Protein AF-A0A067EN95-F1 (afdb_monomer)

Solvent-accessible surface area (backbone atoms only — not comparable to full-atom values): 14129 Å² total; per-residue (Å²): 130,84,78,79,78,88,80,70,82,88,64,77,76,71,84,76,60,61,67,60,52,49,53,56,50,53,52,52,39,65,71,42,54,73,56,44,34,52,48,51,44,45,51,55,52,36,53,55,60,54,50,74,75,51,90,66,88,74,76,81,79,78,87,72,86,86,85,82,90,87,73,93,77,70,87,73,70,89,76,71,53,65,83,54,54,64,71,46,57,73,72,55,40,54,54,55,58,57,71,71,52,88,74,84,73,84,84,80,74,82,60,94,56,37,53,78,62,25,34,30,23,48,32,67,60,75,84,89,75,89,85,81,90,68,93,72,79,74,78,82,51,75,47,74,46,87,77,48,57,61,56,100,72,44,54,37,64,72,51,55,54,67,55,31,54,54,48,41,56,54,53,41,65,76,64,55,42,60,40,80,60,45,100,76,40,51,41,28,42,40,76,62,73,77,28,48,40,38,78,64,28,49,48,46,37,71,67,55,90,64,103,58,59,73,68,46,78,46,77,47,99

Nearest PDB structures (foldseek):
  3nbz-assembly2_E  TM=9.113E-01  e=3.835E-08  Homo sapiens
  5dis-assembly1_C  TM=8.717E-01  e=3.587E-08  Homo sapiens
  3gjx-assembly1_B  TM=8.557E-01  e=2.247E-08  Homo sapiens
  3nc0-assembly2_E  TM=8.512E-01  e=3.355E-08  Homo sapiens
  3gjx-assembly2_E  TM=8.650E-01  e=6.547E-08  Homo sapiens

InterPro domains:
  IPR017336 Snurportin-1 [PTHR13403] (1-139)
  IPR047857 Snurportin-1, m3G cap-binding domain [PF21974] (100-138)
  IPR047857 Snurportin-1, m3G cap-binding domain [PF21974] (139-221)
  IPR047857 Snurportin-1, m3G cap-binding domain [cd09232] (96-221)

Organism: Citrus sinensis (NCBI:txid2711)

Structure (mmCIF, N/CA/C/O backbone):
data_AF-A0A067EN95-F1
#
_entry.id   AF-A0A067EN95-F1
#
loop_
_atom_site.group_PDB
_atom_site.id
_atom_site.type_symbol
_atom_site.label_atom_id
_atom_site.label_alt_id
_atom_site.label_comp_id
_atom_site.label_asym_id
_atom_site.label_entity_id
_atom_site.label_seq_id
_atom_site.pdbx_PDB_ins_code
_atom_site.Cartn_x
_atom_site.Cartn_y
_atom_site.Cartn_z
_atom_site.occupancy
_atom_site.B_iso_or_equiv
_atom_site.auth_seq_id
_atom_site.auth_comp_id
_atom_site.auth_asym_id
_atom_site.auth_atom_id
_atom_site.pdbx_PDB_model_num
ATOM 1 N N . MET A 1 1 ? -5.786 -15.566 -3.184 1.00 56.62 1 MET A N 1
ATOM 2 C CA . MET A 1 1 ? -5.728 -15.600 -4.663 1.00 56.62 1 MET A CA 1
ATOM 3 C C . MET A 1 1 ? -5.154 -16.956 -5.032 1.00 56.62 1 MET A C 1
ATOM 5 O O . MET A 1 1 ? -4.137 -17.305 -4.447 1.00 56.62 1 MET A O 1
ATOM 9 N N . ALA A 1 2 ? -5.807 -17.747 -5.886 1.00 58.75 2 ALA A N 1
ATOM 10 C CA . ALA A 1 2 ? -5.240 -19.037 -6.292 1.00 58.75 2 ALA A CA 1
ATOM 11 C C . ALA A 1 2 ? -3.912 -18.802 -7.042 1.00 58.75 2 ALA A C 1
ATOM 13 O O . ALA A 1 2 ? -3.834 -17.819 -7.789 1.00 58.75 2 ALA A O 1
ATOM 14 N N . PRO A 1 3 ? -2.866 -19.616 -6.815 1.00 65.19 3 PRO A N 1
ATOM 15 C CA . PRO A 1 3 ? -1.602 -19.480 -7.530 1.00 65.19 3 PRO A CA 1
ATOM 16 C C . PRO A 1 3 ? -1.798 -19.704 -9.039 1.00 65.19 3 PRO A C 1
ATOM 18 O O . PRO A 1 3 ? -2.674 -20.483 -9.426 1.00 65.19 3 PRO A O 1
ATOM 21 N N . PRO A 1 4 ? -1.010 -19.037 -9.903 1.00 63.22 4 PRO A N 1
ATOM 22 C CA . PRO A 1 4 ? -1.027 -19.307 -11.332 1.00 63.22 4 PRO A CA 1
ATOM 23 C C . PRO A 1 4 ? -0.642 -20.765 -11.593 1.00 63.22 4 PRO A C 1
ATOM 25 O O . PRO A 1 4 ? 0.258 -21.308 -10.952 1.00 63.22 4 PRO A O 1
ATOM 28 N N . ASP A 1 5 ? -1.317 -21.398 -12.548 1.00 65.06 5 ASP A N 1
ATOM 29 C CA . ASP A 1 5 ? -1.060 -22.790 -12.900 1.00 65.06 5 ASP A CA 1
ATOM 30 C C . ASP A 1 5 ? 0.257 -22.905 -13.688 1.00 65.06 5 ASP A C 1
ATOM 32 O O . ASP A 1 5 ? 0.320 -22.597 -14.881 1.00 65.06 5 ASP A O 1
ATOM 36 N N . LEU A 1 6 ? 1.328 -23.318 -13.003 1.00 58.97 6 LEU A N 1
ATOM 37 C CA . LEU A 1 6 ? 2.681 -23.440 -13.564 1.00 58.97 6 LEU A CA 1
ATOM 38 C C . LEU A 1 6 ? 2.814 -24.587 -14.588 1.00 58.97 6 LEU A C 1
ATOM 40 O O . LEU A 1 6 ? 3.857 -24.716 -15.225 1.00 58.97 6 LEU A O 1
ATOM 44 N N . ARG A 1 7 ? 1.787 -25.436 -14.757 1.00 52.06 7 ARG A N 1
ATOM 45 C CA . ARG A 1 7 ? 1.827 -26.656 -15.587 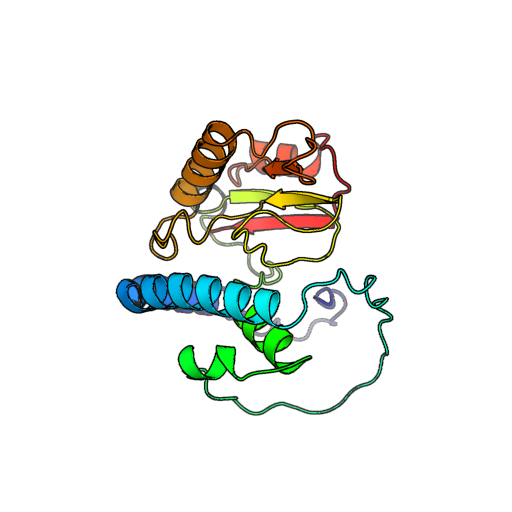1.00 52.06 7 ARG A CA 1
ATOM 46 C C . ARG A 1 7 ? 0.956 -26.576 -16.841 1.00 52.06 7 ARG A C 1
ATOM 48 O O . ARG A 1 7 ? 0.297 -27.550 -17.200 1.00 52.06 7 ARG A O 1
ATOM 55 N N . ARG A 1 8 ? 0.949 -25.451 -17.559 1.00 52.97 8 ARG A N 1
ATOM 56 C CA . ARG A 1 8 ? 0.338 -25.428 -18.900 1.00 52.97 8 ARG A CA 1
ATOM 57 C C . ARG A 1 8 ? 1.330 -25.965 -19.942 1.00 52.97 8 ARG A C 1
ATOM 59 O O . ARG A 1 8 ? 2.354 -25.326 -20.169 1.00 52.97 8 ARG A O 1
ATOM 66 N N . PRO A 1 9 ? 1.060 -27.109 -20.601 1.00 48.06 9 PRO A N 1
ATOM 67 C CA . PRO A 1 9 ? 1.917 -27.608 -21.671 1.00 48.06 9 PRO A CA 1
ATOM 68 C C . PRO A 1 9 ? 1.877 -26.639 -22.860 1.00 48.06 9 PRO A C 1
ATOM 70 O O . PRO A 1 9 ? 0.831 -26.501 -23.487 1.00 48.06 9 PRO A O 1
ATOM 73 N N . PHE A 1 10 ? 2.998 -25.949 -23.116 1.00 51.81 10 PHE A N 1
ATOM 74 C CA . PHE A 1 10 ? 3.451 -25.296 -24.364 1.00 51.81 10 PHE A CA 1
ATOM 75 C C . PHE A 1 10 ? 2.401 -24.761 -25.368 1.00 51.81 10 PHE A C 1
ATOM 77 O O . PHE A 1 10 ? 2.644 -24.717 -26.573 1.00 51.81 10 PHE A O 1
ATOM 84 N N . LYS A 1 11 ? 1.242 -24.279 -24.923 1.00 46.75 11 LYS A N 1
ATOM 85 C CA . LYS A 1 11 ? 0.398 -23.395 -25.730 1.00 46.75 11 LYS A CA 1
ATOM 86 C C . LYS A 1 11 ? 0.845 -21.979 -25.412 1.00 46.75 11 LYS A C 1
ATOM 88 O O . LYS A 1 11 ? 0.860 -21.615 -24.240 1.00 46.75 11 LYS A O 1
ATOM 93 N N . ARG A 1 12 ? 1.267 -21.251 -26.457 1.00 47.25 12 ARG A N 1
ATOM 94 C CA . ARG A 1 12 ? 1.758 -19.859 -26.431 1.00 47.25 12 ARG A CA 1
ATOM 95 C C . ARG A 1 12 ? 1.172 -19.100 -25.244 1.00 47.25 12 ARG A C 1
ATOM 97 O O . ARG A 1 12 ? -0.053 -19.029 -25.134 1.00 47.25 12 ARG A O 1
ATOM 104 N N . THR A 1 13 ? 2.037 -18.563 -24.383 1.00 53.00 13 THR A N 1
ATOM 105 C CA . THR A 1 13 ? 1.646 -17.656 -23.303 1.00 53.00 13 THR A CA 1
ATOM 106 C C . THR A 1 13 ? 0.678 -16.648 -23.906 1.00 53.00 13 THR A C 1
ATOM 108 O O . THR A 1 13 ? 1.025 -15.990 -24.890 1.00 53.00 13 THR A O 1
ATOM 111 N N . ALA A 1 14 ? -0.561 -16.590 -23.409 1.00 58.78 14 ALA A N 1
ATOM 112 C CA . ALA A 1 14 ? -1.442 -15.490 -23.773 1.00 58.78 14 ALA A CA 1
ATOM 113 C C . ALA A 1 14 ? -0.635 -14.212 -23.526 1.00 58.78 14 ALA A C 1
ATOM 115 O O . ALA A 1 14 ? -0.026 -14.106 -22.461 1.00 58.78 14 ALA A O 1
ATOM 116 N N . ILE A 1 15 ? -0.544 -13.327 -24.525 1.00 64.12 15 ILE A N 1
ATOM 117 C CA . ILE A 1 15 ? 0.170 -12.053 -24.387 1.00 64.12 15 ILE A CA 1
ATOM 118 C C . ILE A 1 15 ? -0.348 -11.422 -23.099 1.00 64.12 15 ILE A C 1
ATOM 120 O O . ILE A 1 15 ? -1.540 -11.129 -22.989 1.00 64.12 15 ILE A O 1
ATOM 124 N N . SER A 1 16 ? 0.519 -11.338 -22.096 1.00 77.62 16 SER A N 1
ATOM 125 C CA . SER A 1 16 ? 0.099 -10.870 -20.792 1.00 77.62 16 SER A CA 1
ATOM 126 C C . SER A 1 16 ? -0.119 -9.368 -20.890 1.00 77.62 16 SER A C 1
ATOM 128 O O . SER A 1 16 ? 0.774 -8.607 -21.251 1.00 77.62 16 SER A O 1
ATOM 130 N N . ASP A 1 17 ? -1.344 -8.938 -20.599 1.00 87.25 17 ASP A N 1
ATOM 131 C CA . ASP A 1 17 ? -1.724 -7.524 -20.599 1.00 87.25 17 ASP A CA 1
ATOM 132 C C . ASP A 1 17 ? -1.501 -6.900 -19.208 1.00 87.25 17 ASP A C 1
ATOM 134 O O . ASP A 1 17 ? -2.206 -5.976 -18.797 1.00 87.25 17 ASP A O 1
ATOM 138 N N . GLN A 1 18 ? -0.590 -7.468 -18.402 1.00 88.69 18 GLN A N 1
ATOM 139 C CA . GLN A 1 18 ? -0.381 -7.034 -17.020 1.00 88.69 18 GLN A CA 1
ATOM 140 C C . GLN A 1 18 ? 0.154 -5.603 -16.961 1.00 88.69 18 GLN A C 1
ATOM 142 O O . GLN A 1 18 ? -0.343 -4.805 -16.169 1.00 88.69 18 GLN A O 1
ATOM 147 N N . GLN A 1 19 ? 1.097 -5.251 -17.837 1.00 87.81 19 GLN A N 1
ATOM 148 C CA . GLN A 1 19 ? 1.662 -3.903 -17.889 1.00 87.81 19 GLN A CA 1
ATOM 149 C C . GLN A 1 19 ? 0.599 -2.840 -18.207 1.00 87.81 19 GLN A C 1
ATOM 151 O O . GLN A 1 19 ? 0.442 -1.882 -17.451 1.00 87.81 19 GLN A O 1
ATOM 156 N N . ARG A 1 20 ? -0.223 -3.057 -19.241 1.00 89.12 20 ARG A N 1
ATOM 157 C CA . ARG A 1 20 ? -1.325 -2.145 -19.587 1.00 89.12 20 ARG A CA 1
ATOM 158 C C . ARG A 1 20 ? -2.318 -1.981 -18.436 1.00 89.12 20 ARG A C 1
ATOM 160 O O . ARG A 1 20 ? -2.798 -0.881 -18.173 1.00 89.12 20 ARG A O 1
ATOM 167 N N . ARG A 1 21 ? -2.643 -3.066 -17.723 1.00 89.62 21 ARG A N 1
ATOM 168 C CA . ARG A 1 21 ? -3.560 -3.010 -16.572 1.00 89.62 21 ARG A CA 1
ATOM 169 C C . ARG A 1 21 ? -2.989 -2.196 -15.412 1.00 89.62 21 ARG A C 1
ATOM 171 O O . ARG A 1 21 ? -3.755 -1.471 -14.777 1.00 89.62 21 ARG A O 1
ATOM 178 N N . ARG A 1 22 ? -1.674 -2.260 -15.167 1.00 88.19 22 ARG A N 1
ATOM 179 C CA . ARG A 1 22 ? -0.996 -1.385 -14.192 1.00 88.19 22 ARG A CA 1
ATOM 180 C C . ARG A 1 22 ? -1.119 0.079 -14.600 1.00 88.19 22 ARG A C 1
ATOM 182 O O . ARG A 1 22 ? -1.578 0.886 -13.799 1.00 88.19 22 ARG A O 1
ATOM 189 N N . GLU A 1 23 ? -0.802 0.401 -15.851 1.00 88.25 23 GLU A N 1
ATOM 190 C CA . GLU A 1 23 ? -0.864 1.771 -16.378 1.00 88.25 23 GLU A CA 1
ATOM 191 C C . GLU A 1 23 ? -2.272 2.367 -16.265 1.00 88.25 23 GLU A C 1
ATOM 193 O O . GLU A 1 23 ? -2.444 3.470 -15.748 1.00 88.25 23 GLU A O 1
ATOM 198 N N . LEU A 1 24 ? -3.300 1.607 -16.651 1.00 88.69 24 LEU A N 1
ATOM 199 C CA . LEU A 1 24 ? -4.696 2.025 -16.499 1.00 88.69 24 LEU A CA 1
ATOM 200 C C . LEU A 1 24 ? -5.093 2.219 -15.026 1.00 88.69 24 LEU A C 1
ATOM 202 O O . LEU A 1 24 ? -5.898 3.100 -14.718 1.00 88.69 24 LEU A O 1
ATOM 206 N N . SER A 1 25 ? -4.555 1.409 -14.108 1.00 84.31 25 SER A N 1
ATOM 207 C CA . SER A 1 25 ? -4.800 1.567 -12.669 1.00 84.31 25 SER A CA 1
ATOM 208 C C . SER A 1 25 ? -4.169 2.851 -12.125 1.00 84.31 25 SER A C 1
ATOM 210 O O . SER A 1 25 ? -4.838 3.595 -11.409 1.00 84.31 25 SER A O 1
ATOM 212 N N . LEU A 1 26 ? -2.919 3.144 -12.495 1.00 82.62 26 LEU A N 1
ATOM 213 C CA . LEU A 1 26 ? -2.213 4.365 -12.091 1.00 82.62 26 LEU A CA 1
ATOM 214 C C . LEU A 1 26 ? -2.892 5.623 -12.646 1.00 82.62 26 LEU A C 1
ATOM 216 O O . LEU A 1 26 ? -3.105 6.591 -11.916 1.00 82.62 26 LEU A O 1
ATOM 220 N N . GLN A 1 27 ? -3.314 5.595 -13.914 1.00 83.81 27 GLN A N 1
ATOM 221 C CA . GLN A 1 27 ? -4.057 6.704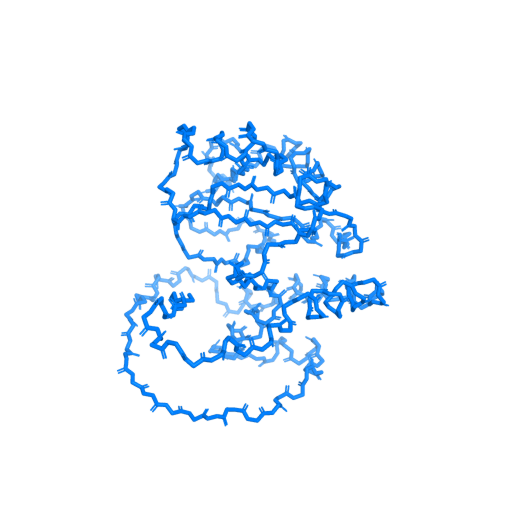 -14.517 1.00 83.81 27 GLN A CA 1
ATOM 222 C C . GLN A 1 27 ? -5.349 6.993 -13.747 1.00 83.81 27 GLN A C 1
ATOM 224 O O . GLN A 1 27 ? -5.604 8.144 -13.397 1.00 83.81 27 GLN A O 1
ATOM 229 N N . ARG A 1 28 ? -6.124 5.959 -13.394 1.00 80.06 28 ARG A N 1
ATOM 230 C CA . ARG A 1 28 ? -7.345 6.124 -12.585 1.00 80.06 28 ARG A CA 1
ATOM 231 C C . ARG A 1 28 ? -7.063 6.737 -11.215 1.00 80.06 28 ARG A C 1
ATOM 233 O O . ARG A 1 28 ? -7.818 7.600 -10.779 1.00 80.06 28 ARG A O 1
ATOM 240 N N . GLN A 1 29 ? -5.984 6.320 -10.552 1.00 76.62 29 GLN A N 1
ATOM 241 C CA . GLN A 1 29 ? -5.585 6.889 -9.259 1.00 76.62 29 GLN A CA 1
ATOM 242 C C . GLN A 1 29 ? -5.243 8.379 -9.379 1.00 76.62 29 GLN A C 1
ATOM 244 O O . GLN A 1 29 ? -5.697 9.176 -8.562 1.00 76.62 29 GLN A O 1
ATOM 249 N N . SER A 1 30 ? -4.524 8.773 -10.436 1.00 77.00 30 SER A N 1
ATOM 250 C CA . SER A 1 30 ? -4.162 10.179 -10.665 1.00 77.00 30 SER A CA 1
ATOM 251 C C . SER A 1 30 ? -5.358 11.090 -10.982 1.00 77.00 30 SER A C 1
ATOM 253 O O . SER A 1 30 ? -5.366 12.255 -10.584 1.00 77.00 30 SER A O 1
ATOM 255 N N . GLN A 1 31 ? -6.376 10.577 -11.682 1.00 76.56 31 GLN A N 1
ATOM 256 C CA . GLN A 1 31 ? -7.502 11.382 -12.167 1.00 76.56 31 GLN A CA 1
ATOM 257 C C . GLN A 1 31 ? -8.562 11.642 -11.081 1.00 76.56 31 GLN A C 1
ATOM 259 O O . GLN A 1 31 ? -9.193 12.698 -11.079 1.00 76.56 31 GLN A O 1
ATOM 264 N N . ASN A 1 32 ? -8.706 10.749 -10.098 1.00 72.69 32 ASN A N 1
ATOM 265 C CA . ASN A 1 32 ? -9.834 10.753 -9.157 1.00 72.69 32 ASN A CA 1
ATOM 266 C C . ASN A 1 32 ? -9.528 11.433 -7.801 1.00 72.69 32 ASN A C 1
ATOM 268 O O . ASN A 1 32 ? -10.012 11.007 -6.752 1.00 72.69 32 ASN A O 1
ATOM 272 N N . ARG A 1 33 ? -8.733 12.515 -7.787 1.00 65.81 33 ARG A N 1
ATOM 273 C CA . ARG A 1 33 ? -8.256 13.164 -6.540 1.00 65.81 33 ARG A CA 1
ATOM 274 C C . ARG A 1 33 ? -9.383 13.681 -5.630 1.00 65.81 33 ARG A C 1
ATOM 276 O O . ARG A 1 33 ? -9.328 13.493 -4.414 1.00 65.81 33 ARG A O 1
ATOM 283 N N . ARG A 1 34 ? -10.385 14.373 -6.191 1.00 62.06 34 ARG A N 1
ATOM 284 C CA . ARG A 1 34 ? -11.518 14.921 -5.409 1.00 62.06 34 ARG A CA 1
ATOM 285 C C . ARG A 1 34 ? -12.399 13.801 -4.861 1.00 62.06 34 ARG A C 1
ATOM 287 O O . ARG A 1 34 ? -12.791 13.842 -3.694 1.00 62.06 34 ARG A O 1
ATOM 294 N N . ASP A 1 35 ? -12.606 12.777 -5.676 1.00 71.31 35 ASP A N 1
ATOM 295 C CA . ASP A 1 35 ? -13.416 11.620 -5.321 1.00 71.31 35 ASP A CA 1
ATOM 296 C C . ASP A 1 35 ? -12.754 10.818 -4.201 1.00 71.31 35 ASP A C 1
ATOM 298 O O . ASP A 1 35 ? -13.436 10.425 -3.264 1.00 71.31 35 ASP A O 1
ATOM 302 N N . ALA A 1 36 ? -11.423 10.681 -4.203 1.00 70.12 36 ALA A N 1
ATOM 303 C CA . ALA A 1 36 ? -10.688 9.950 -3.172 1.00 70.12 36 ALA A CA 1
ATOM 304 C C . ALA A 1 36 ? -10.822 10.569 -1.766 1.00 70.12 36 ALA A C 1
ATOM 306 O O . ALA A 1 36 ? -11.001 9.854 -0.778 1.00 70.12 36 ALA A O 1
ATOM 307 N N . GLN A 1 37 ? -10.792 11.904 -1.649 1.00 71.38 37 GLN A N 1
ATOM 308 C CA . GLN A 1 37 ? -11.022 12.577 -0.361 1.00 71.38 37 GLN A CA 1
ATOM 309 C C . GLN A 1 37 ? -12.449 12.370 0.145 1.00 71.38 37 GLN A C 1
ATOM 311 O O . GLN A 1 37 ? -12.660 12.104 1.332 1.00 71.38 37 GLN A O 1
ATOM 316 N N . GLN A 1 38 ? -13.434 12.496 -0.744 1.00 74.12 38 GLN A N 1
ATOM 317 C CA . GLN A 1 38 ? -14.828 12.248 -0.400 1.00 74.12 38 GLN A CA 1
ATOM 318 C C . GLN A 1 38 ? -15.039 10.778 -0.020 1.00 74.12 38 GLN A C 1
ATOM 320 O O . GLN A 1 38 ? -15.634 10.498 1.017 1.00 74.12 38 GLN A O 1
ATOM 325 N N . GLN A 1 39 ? -14.459 9.851 -0.779 1.00 73.81 39 GLN A N 1
ATOM 326 C CA . GLN A 1 39 ? -14.468 8.415 -0.526 1.00 73.81 39 GLN A CA 1
ATOM 327 C C . GLN A 1 39 ? -13.884 8.076 0.843 1.00 73.81 39 GLN A C 1
ATOM 329 O O . GLN A 1 39 ? -14.536 7.387 1.622 1.00 73.81 39 GLN A O 1
ATOM 334 N N . ALA A 1 40 ? -12.714 8.614 1.191 1.00 73.00 40 ALA A N 1
ATOM 335 C CA . ALA A 1 40 ? -12.093 8.379 2.489 1.00 73.00 40 ALA A CA 1
ATOM 336 C C . ALA A 1 40 ? -12.954 8.887 3.661 1.00 73.00 40 ALA A C 1
ATOM 338 O O . ALA A 1 40 ? -13.111 8.185 4.663 1.00 73.00 40 ALA A O 1
ATOM 339 N N . ARG A 1 41 ? -13.555 10.079 3.533 1.00 72.44 41 ARG A N 1
ATOM 340 C CA . ARG A 1 41 ? -14.479 10.614 4.551 1.00 72.44 41 ARG A CA 1
ATOM 341 C C . ARG A 1 41 ? -15.717 9.742 4.686 1.00 72.44 41 ARG A C 1
ATOM 343 O O . ARG A 1 41 ? -16.087 9.367 5.794 1.00 72.44 41 ARG A O 1
ATOM 350 N N . CYS A 1 42 ? -16.337 9.393 3.567 1.00 72.06 42 CYS A N 1
ATOM 351 C CA . CYS A 1 42 ? -17.555 8.607 3.584 1.00 72.06 42 CYS A CA 1
ATOM 352 C C . CYS A 1 42 ? -17.312 7.164 4.066 1.00 72.06 42 CYS A C 1
ATOM 354 O O . CYS A 1 42 ? -18.174 6.615 4.751 1.00 72.06 42 CYS A O 1
ATOM 356 N N . LEU A 1 43 ? -16.138 6.577 3.803 1.00 71.50 43 LEU A N 1
ATOM 357 C CA . LEU A 1 43 ? -15.707 5.304 4.394 1.00 71.50 43 LEU A CA 1
ATOM 358 C C . LEU A 1 43 ? -15.671 5.385 5.921 1.00 71.50 43 LEU A C 1
ATOM 360 O O . LEU A 1 43 ? -16.291 4.562 6.592 1.00 71.50 43 LEU A O 1
ATOM 364 N N . ALA A 1 44 ? -15.001 6.404 6.467 1.00 70.31 44 ALA A N 1
ATOM 365 C CA . ALA A 1 44 ? -14.911 6.606 7.910 1.00 70.31 44 ALA A CA 1
ATOM 366 C C . ALA A 1 44 ? -16.295 6.819 8.551 1.00 70.31 44 ALA A C 1
ATOM 368 O O . ALA A 1 44 ? -16.616 6.192 9.560 1.00 70.31 44 ALA A O 1
ATOM 369 N N . SER A 1 45 ? -17.148 7.645 7.935 1.00 70.25 45 SER A N 1
ATOM 370 C CA . SER A 1 45 ? -18.517 7.886 8.412 1.00 70.25 45 SER A CA 1
ATOM 371 C C . SER A 1 45 ? -19.401 6.637 8.352 1.00 70.25 45 SER A C 1
ATOM 373 O O . SER A 1 45 ? -20.202 6.417 9.258 1.00 70.25 45 SER A O 1
ATOM 375 N N . SER A 1 46 ? -19.259 5.807 7.314 1.00 67.69 46 SER A N 1
ATOM 376 C CA . SER A 1 46 ? -20.042 4.572 7.175 1.00 67.69 46 SER A CA 1
ATOM 377 C C . SER A 1 46 ? -19.684 3.560 8.263 1.00 67.69 46 SER A C 1
ATOM 379 O O . SER A 1 46 ? -20.582 2.961 8.847 1.00 67.69 46 SER A O 1
ATOM 381 N N . VAL A 1 47 ? -18.395 3.415 8.599 1.00 67.44 47 VAL A N 1
ATOM 382 C CA . VAL A 1 47 ? -17.961 2.548 9.711 1.00 67.44 47 VAL A CA 1
ATOM 383 C C . VAL A 1 47 ? -18.514 3.036 11.047 1.00 67.44 47 VAL A C 1
ATOM 385 O O . VAL A 1 47 ? -19.090 2.242 11.788 1.00 67.44 47 VAL A O 1
ATOM 388 N N . LEU A 1 48 ? -18.411 4.338 11.326 1.00 66.38 48 LEU A N 1
ATOM 389 C CA . LEU A 1 48 ? -18.970 4.936 12.542 1.00 66.38 48 LEU A CA 1
ATOM 390 C C . LEU A 1 48 ? -20.479 4.685 12.678 1.00 66.38 48 LEU A C 1
ATOM 392 O O . LEU A 1 48 ? -20.965 4.371 13.763 1.00 66.38 48 LEU A O 1
ATOM 396 N N . SER A 1 49 ? -21.222 4.786 11.573 1.00 65.44 49 SER A N 1
ATOM 397 C CA . SER A 1 49 ? -22.663 4.517 11.558 1.00 65.44 49 SER A CA 1
ATOM 398 C C . SER A 1 49 ? -23.015 3.040 11.765 1.00 65.44 49 SER A C 1
ATOM 400 O O . SER A 1 49 ? -24.129 2.748 12.196 1.00 65.44 49 SER A O 1
ATOM 402 N N . LEU A 1 50 ? -22.125 2.109 11.415 1.00 63.44 50 LEU A N 1
ATOM 403 C CA . LEU A 1 50 ? -22.329 0.677 11.653 1.00 63.44 50 LEU A CA 1
ATOM 404 C C . LEU A 1 50 ? -22.031 0.314 13.111 1.00 63.44 50 LEU A C 1
ATOM 406 O O . LEU A 1 50 ? -22.773 -0.463 13.706 1.00 63.44 50 LEU A O 1
ATOM 410 N N . GLN A 1 51 ? -20.988 0.912 13.694 1.00 59.94 51 GLN A N 1
ATOM 411 C CA . GLN A 1 51 ? -20.627 0.722 15.103 1.00 59.94 51 GLN A CA 1
ATOM 412 C C . GLN A 1 51 ? -21.725 1.211 16.057 1.00 59.94 51 GLN A C 1
ATOM 414 O O . GLN A 1 51 ? -21.982 0.575 17.072 1.00 59.94 51 GLN A O 1
ATOM 419 N N . SER A 1 52 ? -22.433 2.294 15.723 1.00 54.34 52 SER A N 1
ATOM 420 C CA . SER A 1 52 ? -23.527 2.805 16.561 1.00 54.34 52 SER A CA 1
ATOM 421 C C . SER A 1 52 ? -24.788 1.931 16.567 1.00 54.34 52 SER A C 1
ATOM 423 O O . SER A 1 52 ? -25.643 2.115 17.430 1.00 54.34 52 SER A O 1
ATOM 425 N N . GLN A 1 53 ? -24.925 0.983 15.632 1.00 50.09 53 GLN A N 1
ATOM 426 C CA . GLN A 1 53 ? -26.107 0.118 15.521 1.00 50.09 53 GLN A CA 1
ATOM 427 C C . GLN A 1 53 ? -25.965 -1.224 16.258 1.00 50.09 53 GLN A C 1
ATOM 429 O O . GLN A 1 53 ? -26.969 -1.907 16.438 1.00 50.09 53 GLN A O 1
ATOM 434 N N . TYR A 1 54 ? -24.762 -1.578 16.723 1.00 42.81 54 TYR A N 1
ATOM 435 C CA . TYR A 1 54 ? -24.494 -2.782 17.517 1.00 42.81 54 TYR A CA 1
ATOM 436 C C . TYR A 1 54 ? -23.484 -2.453 18.633 1.00 42.81 54 TYR A C 1
ATOM 438 O O . TYR A 1 54 ? -22.281 -2.492 18.381 1.00 42.81 54 TYR A O 1
ATOM 446 N N . PRO A 1 55 ? -23.946 -2.101 19.850 1.00 38.41 55 PRO A N 1
ATOM 447 C CA . PRO A 1 55 ? -23.065 -1.642 20.930 1.00 38.41 55 PRO A CA 1
ATOM 448 C C . PRO A 1 55 ? -22.222 -2.743 21.595 1.00 38.41 55 PRO A C 1
ATOM 450 O O . PRO A 1 55 ? -21.245 -2.415 22.264 1.00 38.41 55 PRO A O 1
ATOM 453 N N . ASP A 1 56 ? -22.575 -4.023 21.425 1.00 32.88 56 ASP A N 1
ATOM 454 C CA . ASP A 1 56 ? -21.902 -5.147 22.088 1.00 32.88 56 ASP A CA 1
ATOM 455 C C . ASP A 1 56 ? -20.968 -5.927 21.144 1.00 32.88 56 ASP A C 1
ATOM 457 O O . ASP A 1 56 ? -21.279 -6.103 19.960 1.00 32.88 56 ASP A O 1
ATOM 461 N N . PRO A 1 57 ? -19.827 -6.439 21.650 1.00 38.44 57 PRO A N 1
ATOM 462 C CA . PRO A 1 57 ? -18.897 -7.229 20.859 1.00 38.44 57 PRO A CA 1
ATOM 463 C C . PRO A 1 57 ? -19.532 -8.587 20.554 1.00 38.44 57 PRO A C 1
ATOM 465 O O . PRO A 1 57 ? -19.533 -9.493 21.385 1.00 38.44 57 PRO A O 1
ATOM 468 N N . VAL A 1 58 ? -20.077 -8.743 19.349 1.00 35.50 58 VAL A N 1
ATOM 469 C CA . VAL A 1 58 ? -20.468 -10.061 18.841 1.00 35.50 58 VAL A CA 1
ATOM 470 C C . VAL A 1 58 ? -19.184 -10.892 18.700 1.00 35.50 58 VAL A C 1
ATOM 472 O O . VAL A 1 58 ? -18.261 -10.431 18.019 1.00 35.50 58 VAL A O 1
ATOM 475 N N . PRO A 1 59 ? -19.087 -12.079 19.332 1.00 34.78 59 PRO A N 1
ATOM 476 C CA . PRO A 1 59 ? -17.973 -12.988 19.121 1.00 34.78 59 PRO A CA 1
ATOM 477 C C . PRO A 1 59 ? -17.792 -13.244 17.628 1.00 34.78 59 PRO A C 1
ATOM 479 O O . PRO A 1 59 ? -18.760 -13.410 16.885 1.00 34.78 59 PRO A O 1
ATOM 482 N N . GLU A 1 60 ? -16.532 -13.211 17.217 1.00 37.97 60 GLU A N 1
ATOM 483 C CA . GLU A 1 60 ? -16.026 -13.547 15.896 1.00 37.97 60 GLU A CA 1
ATOM 484 C C . GLU A 1 60 ? -16.844 -14.684 15.260 1.00 37.97 60 GLU A C 1
ATOM 486 O O . GLU A 1 60 ? -16.793 -15.823 15.712 1.00 37.97 60 GLU A O 1
ATOM 491 N N . LEU A 1 61 ? -17.641 -14.371 14.229 1.00 33.41 61 LEU A N 1
ATOM 492 C CA . LEU A 1 61 ? -18.261 -15.410 13.410 1.00 33.41 61 LEU A CA 1
ATOM 493 C C . LEU A 1 61 ? -17.124 -16.167 12.722 1.00 33.41 61 LEU A C 1
ATOM 495 O O . LEU A 1 61 ? -16.445 -15.613 11.851 1.00 33.41 61 LEU A O 1
ATOM 499 N N . GLU A 1 62 ? -16.923 -17.404 13.169 1.00 26.77 62 GLU A N 1
ATOM 500 C CA . GLU A 1 62 ? -15.999 -18.390 12.624 1.00 26.77 62 GLU A CA 1
ATOM 501 C C . GLU A 1 62 ? -16.074 -18.388 11.092 1.00 26.77 62 GLU A C 1
ATOM 503 O O . GLU A 1 62 ? -17.136 -18.514 10.482 1.00 26.77 62 GLU A O 1
ATOM 508 N N . ILE A 1 63 ? -14.925 -18.163 10.454 1.00 41.25 63 ILE A N 1
ATOM 509 C CA . ILE A 1 63 ? -14.803 -18.178 8.997 1.00 41.25 63 ILE A CA 1
ATOM 510 C C . ILE A 1 63 ? -14.482 -19.619 8.602 1.00 41.25 63 ILE A C 1
ATOM 512 O O . ILE A 1 63 ? -13.310 -19.972 8.482 1.00 41.25 63 ILE A O 1
ATOM 516 N N . GLU A 1 64 ? -15.515 -20.437 8.411 1.00 25.53 64 GLU A N 1
ATOM 517 C CA . GLU A 1 64 ? -15.396 -21.679 7.645 1.00 25.53 64 GLU A CA 1
ATOM 518 C C . GLU A 1 64 ? -15.497 -21.368 6.139 1.00 25.53 64 GLU A C 1
ATOM 520 O O . GLU A 1 64 ? -16.382 -20.615 5.714 1.00 25.53 64 GLU A O 1
ATOM 525 N N . PRO A 1 65 ? -14.589 -21.893 5.297 1.00 32.34 65 PRO A N 1
ATOM 526 C CA . PRO A 1 65 ? -14.679 -21.735 3.858 1.00 32.34 65 PRO A CA 1
ATOM 527 C C . PRO A 1 65 ? -15.609 -22.814 3.293 1.00 32.34 65 PRO A C 1
ATOM 529 O O . PRO A 1 65 ? -15.154 -23.895 2.928 1.00 32.34 65 PRO A O 1
ATOM 532 N N . GLU A 1 66 ? -16.906 -22.528 3.173 1.00 29.55 66 GLU A N 1
ATOM 533 C CA . GLU A 1 66 ? -17.774 -23.384 2.361 1.00 29.55 66 GLU A CA 1
ATOM 534 C C . GLU A 1 66 ? -17.438 -23.214 0.873 1.00 29.55 66 GLU A C 1
ATOM 536 O O . GLU A 1 66 ? -17.651 -22.182 0.232 1.00 29.55 66 GLU A O 1
ATOM 541 N N . SER A 1 67 ? -16.846 -24.270 0.332 1.00 36.12 67 SER A N 1
ATOM 542 C CA . SER A 1 67 ? -16.626 -24.515 -1.082 1.00 36.12 67 SER A CA 1
ATOM 543 C C . SER A 1 67 ? -17.931 -24.910 -1.778 1.00 36.12 67 SER A C 1
ATOM 545 O O . SER A 1 67 ? -18.479 -25.948 -1.423 1.00 36.12 67 SER A O 1
ATOM 547 N N . GLN A 1 68 ? -18.361 -24.160 -2.806 1.00 32.28 68 GLN A N 1
ATOM 548 C CA . GLN A 1 68 ? -18.743 -24.644 -4.154 1.00 32.28 68 GLN A CA 1
ATOM 549 C C . GLN A 1 68 ? -19.327 -23.514 -5.050 1.00 32.28 68 GLN A C 1
ATOM 551 O O . GLN A 1 68 ? -19.639 -22.436 -4.547 1.00 32.28 68 GLN A O 1
ATOM 556 N N . PRO A 1 69 ? -19.349 -23.693 -6.392 1.00 48.88 69 PRO A N 1
ATOM 557 C CA . PRO A 1 69 ? -19.224 -22.613 -7.377 1.00 48.88 69 PRO A CA 1
ATOM 558 C C . PRO A 1 69 ? -20.555 -22.201 -8.022 1.00 48.88 69 PRO A C 1
ATOM 560 O O . PRO A 1 69 ? -21.442 -23.039 -8.119 1.00 48.88 69 PRO A O 1
ATOM 563 N N . GLN A 1 70 ? -20.614 -20.962 -8.547 1.00 31.38 70 GLN A N 1
ATOM 564 C CA . GLN A 1 70 ? -21.514 -20.386 -9.587 1.00 31.38 70 GLN A CA 1
ATOM 565 C C . GLN A 1 70 ? -21.833 -18.926 -9.200 1.00 31.38 70 GLN A C 1
ATOM 567 O O . GLN A 1 70 ? -22.014 -18.635 -8.028 1.00 31.38 70 GLN A O 1
ATOM 572 N N . GLN A 1 71 ? -21.869 -17.901 -10.048 1.00 28.52 71 GLN A N 1
ATOM 573 C CA . GLN A 1 71 ? -21.988 -17.724 -11.495 1.00 28.52 71 GLN A CA 1
ATOM 574 C C . GLN A 1 71 ? -21.252 -16.420 -11.861 1.00 28.52 71 GLN A C 1
ATOM 576 O O . GLN A 1 71 ? -21.044 -15.558 -11.004 1.00 28.52 71 GLN A O 1
ATOM 581 N N . GLU A 1 72 ? -20.868 -16.272 -13.129 1.00 37.38 72 GLU A N 1
ATOM 582 C CA . GLU A 1 72 ? -20.310 -15.040 -13.695 1.00 37.38 72 GLU A CA 1
ATOM 583 C C . GLU A 1 72 ? -21.176 -13.824 -13.332 1.00 37.38 72 GLU A C 1
ATOM 585 O O . GLU A 1 72 ? -22.277 -13.633 -13.847 1.00 37.38 72 GLU A O 1
ATOM 590 N N . ALA A 1 73 ? -20.682 -12.989 -12.417 1.00 31.66 73 ALA A N 1
ATOM 591 C CA . ALA A 1 73 ? -21.310 -11.717 -12.115 1.00 31.66 73 ALA A CA 1
ATOM 592 C C . ALA A 1 73 ? -20.955 -10.731 -13.233 1.00 31.66 73 ALA A C 1
ATOM 594 O O . ALA A 1 73 ? -19.798 -10.325 -13.369 1.00 31.66 73 ALA A O 1
ATOM 595 N N . GLY A 1 74 ? -21.962 -10.347 -14.021 1.00 28.83 74 GLY A N 1
ATOM 596 C CA . GLY A 1 74 ? -21.887 -9.208 -14.933 1.00 28.83 74 GLY A CA 1
ATOM 597 C C . GLY A 1 74 ? -21.446 -7.923 -14.212 1.00 28.83 74 GLY A C 1
ATOM 598 O O . GLY A 1 74 ? -21.412 -7.878 -12.977 1.00 28.83 74 GLY A O 1
ATOM 599 N N . PRO A 1 75 ? -21.079 -6.867 -14.958 1.00 33.62 75 PRO A N 1
ATOM 600 C CA . PRO A 1 75 ? -20.443 -5.693 -14.385 1.00 33.62 75 PRO A CA 1
ATOM 601 C C . PRO A 1 75 ? -21.440 -4.951 -13.495 1.00 33.62 75 PRO A C 1
ATOM 603 O O . PRO A 1 75 ? -22.264 -4.174 -13.969 1.00 33.62 75 PRO A O 1
ATOM 606 N N . LEU A 1 76 ? -21.355 -5.197 -12.187 1.00 37.72 76 LEU A N 1
ATOM 607 C CA . LEU A 1 76 ? -22.017 -4.384 -11.181 1.00 37.72 76 LEU A CA 1
ATOM 608 C C . LEU A 1 76 ? -21.396 -2.989 -11.290 1.00 37.72 76 LEU A C 1
ATOM 610 O O . LEU A 1 76 ? -20.196 -2.813 -11.060 1.00 37.72 76 LEU A O 1
ATOM 614 N N . THR A 1 77 ? -22.198 -2.031 -11.740 1.00 38.00 77 THR A N 1
ATOM 615 C CA . THR A 1 77 ? -21.830 -0.626 -11.914 1.00 38.00 77 THR A CA 1
ATOM 616 C C . THR A 1 77 ? -21.069 -0.136 -10.684 1.00 38.00 77 THR A C 1
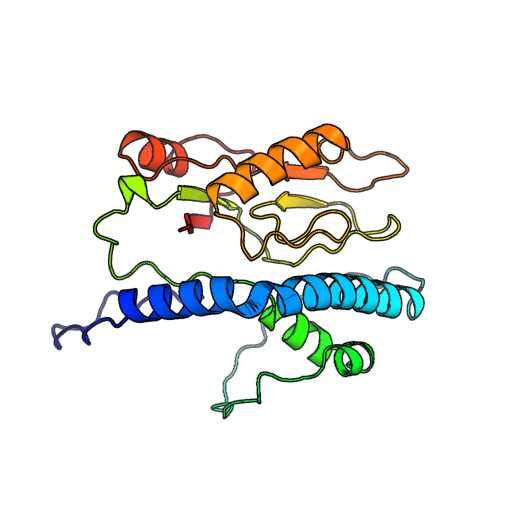ATOM 618 O O . THR A 1 77 ? -21.573 -0.215 -9.565 1.00 38.00 77 THR A O 1
ATOM 621 N N . LYS A 1 78 ? -19.839 0.347 -10.893 1.00 49.41 78 LYS A N 1
ATOM 622 C CA . LYS A 1 78 ? -18.907 0.793 -9.840 1.00 49.41 78 LYS A CA 1
ATOM 623 C C . LYS A 1 78 ? -19.382 2.025 -9.056 1.00 49.41 78 L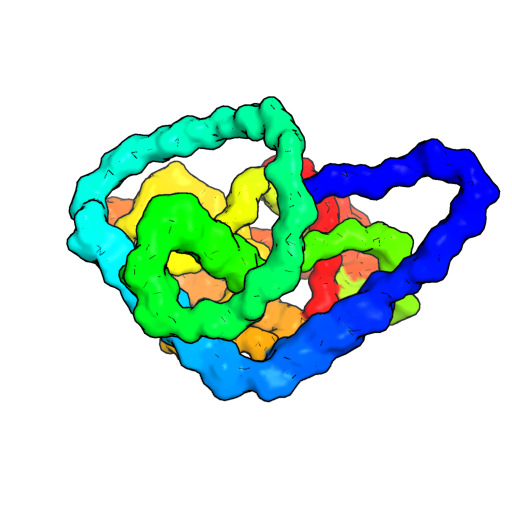YS A C 1
ATOM 625 O O . LYS A 1 78 ? -18.721 2.408 -8.098 1.00 49.41 78 LYS A O 1
ATOM 630 N N . ASP A 1 79 ? -20.537 2.577 -9.410 1.00 40.03 79 ASP A N 1
ATOM 631 C CA . ASP A 1 79 ? -21.102 3.802 -8.850 1.00 40.03 79 ASP A CA 1
ATOM 632 C C . ASP A 1 79 ? -22.213 3.517 -7.829 1.00 40.03 79 ASP A C 1
ATOM 634 O O . ASP A 1 79 ? -23.292 4.108 -7.872 1.00 40.03 79 ASP A O 1
ATOM 638 N N . LEU A 1 80 ? -21.975 2.604 -6.882 1.00 46.84 80 LEU A N 1
ATOM 639 C CA . LEU A 1 80 ? -22.750 2.632 -5.641 1.00 46.84 80 LEU A CA 1
ATOM 640 C C . LEU A 1 80 ? -22.316 3.883 -4.873 1.00 46.84 80 LEU A C 1
ATOM 642 O O . LEU A 1 80 ? -21.282 3.880 -4.200 1.00 46.84 80 LEU A O 1
ATOM 646 N N . ASP A 1 81 ? -23.101 4.953 -5.033 1.00 56.78 81 ASP A N 1
ATOM 647 C CA . ASP A 1 81 ? -22.982 6.212 -4.300 1.00 56.78 81 ASP A CA 1
ATOM 648 C C . ASP A 1 81 ? -22.724 5.899 -2.824 1.00 56.78 81 ASP A C 1
ATOM 650 O O . ASP A 1 81 ? -23.460 5.142 -2.189 1.00 56.78 81 ASP A O 1
ATOM 654 N N . ILE A 1 82 ? -21.652 6.453 -2.266 1.00 54.16 82 ILE A N 1
ATOM 655 C CA . ILE A 1 82 ? -21.181 6.107 -0.925 1.00 54.16 82 ILE A CA 1
ATOM 656 C C . ILE A 1 82 ? -22.253 6.437 0.138 1.00 54.16 82 ILE A C 1
ATOM 658 O O . ILE A 1 82 ? -22.282 5.846 1.215 1.00 54.16 82 ILE A O 1
ATOM 662 N N . ARG A 1 83 ? -23.216 7.314 -0.183 1.00 55.22 83 ARG A N 1
ATOM 663 C CA . ARG A 1 83 ? -24.415 7.566 0.639 1.00 55.22 83 ARG A CA 1
ATOM 664 C C . ARG A 1 83 ? -25.365 6.371 0.747 1.00 55.22 83 ARG A C 1
ATOM 666 O O . ARG A 1 83 ? -26.143 6.298 1.693 1.00 55.22 83 ARG A O 1
ATOM 673 N N . GLN A 1 84 ? -25.341 5.462 -0.219 1.00 60.84 84 GLN A N 1
ATOM 674 C CA . GLN A 1 84 ? -26.083 4.204 -0.183 1.00 60.84 84 GLN A CA 1
ATOM 675 C C . GLN A 1 84 ? -25.313 3.120 0.579 1.00 60.84 84 GLN A C 1
ATOM 677 O O . GLN A 1 84 ? -25.944 2.218 1.121 1.00 60.84 84 GLN A O 1
ATOM 682 N N . ALA A 1 85 ? -23.984 3.237 0.708 1.00 59.41 85 ALA A N 1
ATOM 683 C CA . ALA A 1 85 ? -23.163 2.283 1.456 1.00 59.41 85 ALA A CA 1
ATOM 684 C C . ALA A 1 85 ? -23.536 2.213 2.948 1.00 59.41 85 ALA A C 1
ATOM 686 O O . ALA A 1 85 ? -23.505 1.136 3.536 1.00 59.41 85 ALA A O 1
ATOM 687 N N . SER A 1 86 ? -23.978 3.327 3.544 1.00 58.53 86 SER A N 1
ATOM 688 C CA . SER A 1 86 ? -24.502 3.357 4.920 1.00 58.53 86 SER A CA 1
ATOM 689 C C . SER A 1 86 ? -25.838 2.622 5.091 1.00 58.53 86 SER A C 1
ATOM 691 O O . SER A 1 86 ? -26.232 2.320 6.217 1.00 58.53 86 SER A O 1
ATOM 693 N N . LYS A 1 87 ? -26.542 2.332 3.988 1.00 65.69 87 LYS A N 1
ATOM 694 C CA . LYS A 1 87 ? -27.787 1.550 3.974 1.00 65.69 87 LYS A CA 1
ATO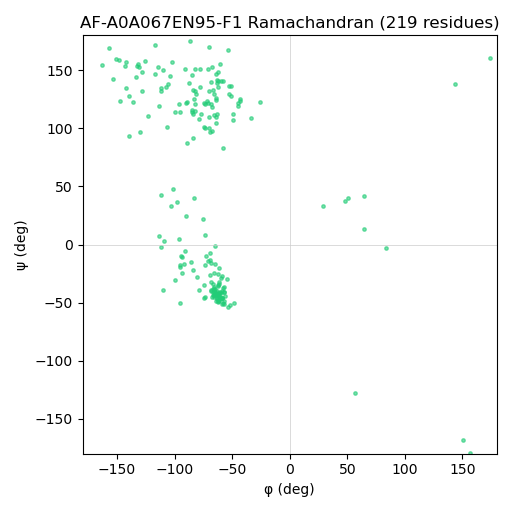M 695 C C . LYS A 1 87 ? -27.544 0.058 3.755 1.00 65.69 87 LYS A C 1
ATOM 697 O O . LYS A 1 87 ? -28.450 -0.729 4.022 1.00 65.69 87 LYS A O 1
ATOM 702 N N . LEU A 1 88 ? -26.360 -0.327 3.269 1.00 67.25 88 LEU A N 1
ATOM 703 C CA . LEU A 1 88 ? -25.999 -1.729 3.076 1.00 67.25 88 LEU A CA 1
ATOM 704 C C . LEU A 1 88 ? -25.950 -2.435 4.434 1.00 67.25 88 LEU A C 1
ATOM 706 O O . LEU A 1 88 ? -25.560 -1.845 5.445 1.00 67.25 88 LEU A O 1
ATOM 710 N N . ARG A 1 89 ? -26.315 -3.720 4.465 1.00 67.12 89 ARG A N 1
ATOM 711 C CA . ARG A 1 89 ? -26.227 -4.543 5.681 1.00 67.12 89 ARG A CA 1
ATOM 712 C C . ARG A 1 89 ? -25.562 -5.887 5.411 1.00 67.12 89 ARG A C 1
ATOM 714 O O . ARG A 1 89 ? -25.553 -6.392 4.292 1.00 67.12 89 ARG A O 1
ATOM 721 N N . GLY A 1 90 ? -24.978 -6.461 6.462 1.00 71.25 90 GLY A N 1
ATOM 722 C CA . GLY A 1 90 ? -24.440 -7.819 6.433 1.00 71.25 90 GLY A CA 1
ATOM 723 C C . GLY A 1 90 ? -23.391 -8.048 5.323 1.00 71.25 90 GLY A C 1
ATOM 724 O O . GLY A 1 90 ? -22.416 -7.293 5.248 1.00 71.25 90 GLY A O 1
ATOM 725 N N . PRO A 1 91 ? -23.537 -9.084 4.472 1.00 68.19 91 PRO A N 1
ATOM 726 C CA . PRO A 1 91 ? -22.557 -9.436 3.436 1.00 68.19 91 PRO A CA 1
ATOM 727 C C . PRO A 1 91 ? -22.284 -8.333 2.401 1.00 68.19 91 PRO A C 1
ATOM 729 O O . PRO A 1 91 ? -21.176 -8.246 1.869 1.00 68.19 91 PRO A O 1
ATOM 732 N N . GLU A 1 92 ? -23.262 -7.469 2.128 1.00 68.38 92 GLU A N 1
ATOM 733 C CA . GLU A 1 92 ? -23.151 -6.410 1.118 1.00 68.38 92 GLU A CA 1
ATOM 734 C C . GLU A 1 92 ? -22.153 -5.329 1.537 1.00 68.38 92 GLU A C 1
ATOM 736 O O . GLU A 1 92 ? -21.327 -4.894 0.735 1.00 68.38 92 GLU A O 1
ATOM 741 N N . VAL A 1 93 ? -22.158 -4.974 2.826 1.00 69.00 93 VAL A N 1
ATOM 742 C CA . VAL A 1 93 ? -21.175 -4.068 3.435 1.00 69.00 93 VAL A CA 1
ATOM 743 C C . VAL A 1 93 ? -19.767 -4.629 3.264 1.00 69.00 93 VAL A C 1
ATOM 745 O O . VAL A 1 93 ? -18.857 -3.918 2.842 1.00 69.00 93 VAL A O 1
ATOM 748 N N . ARG A 1 94 ? -19.584 -5.929 3.538 1.00 66.69 94 ARG A N 1
ATOM 749 C CA . ARG A 1 94 ? -18.282 -6.605 3.411 1.00 66.69 94 ARG A CA 1
ATOM 750 C C . ARG A 1 94 ? -17.775 -6.563 1.970 1.00 66.69 94 ARG A C 1
ATOM 752 O O . ARG A 1 94 ? -16.611 -6.239 1.745 1.00 66.69 94 ARG A O 1
ATOM 759 N N . LYS A 1 95 ? -18.648 -6.845 0.997 1.00 69.12 95 LYS A N 1
ATOM 760 C CA . LYS A 1 95 ? -18.318 -6.800 -0.435 1.00 69.12 95 LYS A CA 1
ATOM 761 C C . LYS A 1 95 ? -17.957 -5.384 -0.886 1.00 69.12 95 LYS A C 1
ATOM 763 O O . LYS A 1 95 ? -16.984 -5.212 -1.617 1.00 69.12 95 LYS A O 1
ATOM 768 N N . TRP A 1 96 ? -18.698 -4.386 -0.410 1.00 73.81 96 TRP A N 1
ATOM 769 C CA . TRP A 1 96 ? -18.433 -2.986 -0.716 1.00 73.81 96 TRP A CA 1
ATOM 770 C C . TRP A 1 96 ? -17.108 -2.496 -0.117 1.00 73.81 96 TRP A C 1
ATOM 772 O O . TRP A 1 96 ? -16.335 -1.872 -0.834 1.00 73.81 96 TRP A O 1
ATOM 782 N N . PHE A 1 97 ? -16.781 -2.823 1.142 1.00 69.94 97 PHE A N 1
ATOM 783 C CA . PHE A 1 97 ? -15.474 -2.484 1.731 1.00 69.94 97 PHE A CA 1
ATOM 784 C C . PHE A 1 97 ? -14.319 -3.217 1.041 1.00 69.94 97 PHE A C 1
ATOM 786 O O . PHE A 1 97 ? -13.273 -2.620 0.788 1.00 69.94 97 PHE A O 1
ATOM 793 N N . ALA A 1 98 ? -14.504 -4.491 0.684 1.00 69.31 98 ALA A N 1
ATOM 794 C CA . ALA A 1 98 ? -13.495 -5.257 -0.042 1.00 69.31 98 ALA A CA 1
ATOM 795 C C . ALA A 1 98 ? -13.180 -4.647 -1.418 1.00 69.31 98 ALA A C 1
ATOM 797 O O . ALA A 1 98 ? -12.024 -4.671 -1.836 1.00 69.31 98 ALA A O 1
ATOM 798 N N . SER A 1 99 ? -14.167 -4.049 -2.098 1.00 69.88 99 SER A N 1
ATOM 799 C CA . SER A 1 99 ? -13.943 -3.378 -3.385 1.00 69.88 99 SER A CA 1
ATOM 800 C C . SER A 1 99 ? -13.188 -2.050 -3.274 1.00 69.88 99 SER A C 1
ATOM 802 O O . SER A 1 99 ? -12.797 -1.503 -4.301 1.00 69.88 99 SER A O 1
ATOM 804 N N . GLN A 1 100 ? -12.979 -1.526 -2.061 1.00 70.88 100 GLN A N 1
ATOM 805 C CA . GLN A 1 100 ? -12.184 -0.311 -1.834 1.00 70.88 100 GLN A CA 1
ATOM 806 C C . GLN A 1 100 ? -10.685 -0.611 -1.703 1.00 70.88 100 GLN A C 1
ATOM 808 O O . GLN A 1 100 ? -9.868 0.303 -1.758 1.00 70.88 100 GLN A O 1
ATOM 813 N N . LEU A 1 101 ? -10.306 -1.878 -1.504 1.00 70.44 101 LEU A N 1
ATOM 814 C CA . LEU A 1 101 ? -8.909 -2.280 -1.377 1.00 70.44 101 LEU A CA 1
ATOM 815 C C . LEU A 1 101 ? -8.229 -2.337 -2.746 1.00 70.44 101 LEU A C 1
ATOM 817 O O . LEU A 1 101 ? -8.729 -2.970 -3.675 1.00 70.44 101 LEU A O 1
ATOM 821 N N . MET A 1 102 ? -7.015 -1.790 -2.836 1.00 76.44 102 MET A N 1
ATOM 822 C CA . MET A 1 102 ? -6.096 -2.148 -3.916 1.00 76.44 102 MET A CA 1
ATOM 823 C C . MET A 1 102 ? -5.725 -3.627 -3.783 1.00 76.44 102 MET A C 1
ATOM 825 O O . MET A 1 102 ? -4.957 -4.012 -2.897 1.00 76.44 102 MET A O 1
ATOM 829 N N . LEU A 1 103 ? -6.301 -4.472 -4.634 1.00 78.62 103 LEU A N 1
ATOM 830 C CA . LEU A 1 103 ? -6.004 -5.899 -4.639 1.00 78.62 103 LEU A CA 1
ATOM 831 C C . LEU A 1 103 ? -4.708 -6.157 -5.416 1.00 78.62 103 LEU A C 1
ATOM 833 O O . LEU A 1 103 ? -4.575 -5.676 -6.543 1.00 78.62 103 LEU A O 1
ATOM 837 N N . PRO A 1 104 ? -3.754 -6.906 -4.835 1.00 85.56 104 PRO A N 1
ATOM 838 C CA . PRO A 1 104 ? -2.544 -7.272 -5.537 1.00 85.56 104 PRO A CA 1
ATOM 839 C C . PRO A 1 104 ? -2.886 -8.294 -6.618 1.00 85.56 104 PRO A C 1
ATOM 841 O O . PRO A 1 104 ? -3.804 -9.104 -6.470 1.00 85.56 104 PRO A O 1
ATOM 844 N N . GLU A 1 105 ? -2.097 -8.280 -7.678 1.00 88.12 105 GLU A N 1
ATOM 845 C CA . GLU A 1 105 ? -2.088 -9.325 -8.686 1.00 88.12 105 GLU A CA 1
ATOM 846 C C . GLU A 1 105 ? -0.780 -10.108 -8.591 1.00 88.12 105 GLU A C 1
ATOM 848 O O . GLU A 1 105 ? 0.255 -9.552 -8.221 1.00 88.12 105 GLU A O 1
ATOM 853 N N . TRP A 1 106 ? -0.814 -11.391 -8.949 1.00 88.88 106 TRP A N 1
ATOM 854 C CA . TRP A 1 106 ? 0.405 -12.159 -9.175 1.00 88.88 106 TRP A CA 1
ATOM 855 C C . TRP A 1 106 ? 1.325 -11.443 -10.163 1.00 88.88 106 TRP A C 1
ATOM 857 O O . TRP A 1 106 ? 0.901 -11.055 -11.250 1.00 88.88 106 TRP A O 1
ATOM 867 N N . MET A 1 107 ? 2.593 -11.283 -9.798 1.00 89.56 107 MET A N 1
ATOM 868 C CA . MET A 1 107 ? 3.610 -10.795 -10.724 1.00 89.56 107 MET A CA 1
ATOM 869 C C . MET A 1 107 ? 3.939 -11.918 -11.713 1.00 89.56 107 MET A C 1
ATOM 871 O O . MET A 1 107 ? 4.638 -12.863 -11.359 1.00 89.56 107 MET A O 1
ATOM 875 N N . ILE A 1 108 ? 3.370 -11.838 -12.919 1.00 89.44 108 ILE A N 1
ATOM 876 C CA . ILE A 1 108 ? 3.641 -12.764 -14.027 1.00 89.44 108 ILE A CA 1
ATOM 877 C C . ILE A 1 108 ? 4.720 -12.146 -14.915 1.00 89.44 108 ILE A C 1
ATOM 879 O O . ILE A 1 108 ? 5.743 -12.776 -15.167 1.00 89.44 108 ILE A O 1
ATOM 883 N N . ASP A 1 109 ? 4.521 -10.886 -15.311 1.00 89.81 109 ASP A N 1
ATOM 884 C CA . ASP A 1 109 ? 5.512 -10.123 -16.066 1.00 89.81 109 ASP A CA 1
ATOM 885 C C . ASP A 1 109 ? 6.334 -9.267 -15.108 1.00 89.81 109 ASP A C 1
ATOM 887 O O . ASP A 1 109 ? 5.790 -8.401 -14.414 1.00 89.81 109 ASP A O 1
ATOM 891 N N . VAL A 1 110 ? 7.647 -9.467 -15.079 1.00 91.50 110 VAL A N 1
ATOM 892 C CA . VAL A 1 110 ? 8.542 -8.606 -14.302 1.00 91.50 110 VAL A CA 1
ATOM 893 C C . VAL A 1 110 ? 8.641 -7.237 -14.999 1.00 91.50 110 VAL A C 1
ATOM 895 O O . VAL A 1 110 ? 8.976 -7.200 -16.180 1.00 91.50 110 VAL A O 1
ATOM 898 N N . PRO A 1 111 ? 8.333 -6.113 -14.322 1.00 92.06 111 PRO A N 1
ATOM 899 C CA . PRO A 1 111 ? 8.485 -4.772 -14.894 1.00 92.06 111 PRO A CA 1
ATOM 900 C C . PRO A 1 111 ? 9.948 -4.445 -15.237 1.00 92.06 111 PRO A C 1
ATOM 902 O O . PRO A 1 111 ? 10.837 -4.714 -14.430 1.00 92.06 111 PRO A O 1
ATOM 905 N N . ASP A 1 112 ? 10.194 -3.764 -16.362 1.00 89.12 112 ASP A N 1
ATOM 906 C CA . ASP A 1 112 ? 11.554 -3.413 -16.820 1.00 89.12 112 ASP A CA 1
ATOM 907 C C . ASP A 1 112 ? 12.342 -2.580 -15.795 1.00 89.12 112 ASP A C 1
ATOM 909 O O . ASP A 1 112 ? 13.543 -2.760 -15.606 1.00 89.12 112 ASP A O 1
ATOM 913 N N . ARG A 1 113 ? 11.653 -1.668 -15.097 1.00 92.38 113 ARG A N 1
ATOM 914 C CA . ARG A 1 113 ? 12.236 -0.779 -14.080 1.00 92.38 113 ARG A CA 1
ATOM 915 C C . ARG A 1 113 ? 11.927 -1.227 -12.651 1.00 92.38 113 ARG A C 1
ATOM 917 O O . ARG A 1 113 ? 11.806 -0.386 -11.761 1.00 92.38 113 ARG A O 1
ATOM 924 N N . LEU A 1 114 ? 11.828 -2.543 -12.418 1.00 94.69 114 LEU A N 1
ATOM 925 C CA . LEU A 1 114 ? 11.527 -3.109 -11.097 1.00 94.69 114 LEU A CA 1
ATOM 926 C C . LEU A 1 114 ? 12.414 -2.491 -10.001 1.00 94.69 114 LEU A C 1
ATOM 928 O O . LEU A 1 114 ? 11.899 -1.977 -9.021 1.00 94.69 114 LEU A O 1
ATOM 932 N N . SER A 1 115 ? 13.733 -2.444 -10.184 1.00 95.44 115 SER A N 1
ATOM 933 C CA . SER A 1 115 ? 14.650 -1.973 -9.135 1.00 95.44 115 SER A CA 1
ATOM 934 C C . SER A 1 115 ? 14.585 -0.477 -8.812 1.00 95.44 115 SER A C 1
ATOM 936 O O . SER A 1 115 ? 15.176 -0.063 -7.820 1.00 95.44 115 SER A O 1
ATOM 938 N N . HIS A 1 116 ? 13.931 0.332 -9.650 1.00 92.06 116 HIS A N 1
ATOM 939 C CA . HIS A 1 116 ? 13.904 1.793 -9.509 1.00 92.06 116 HIS A CA 1
ATOM 940 C C . HIS A 1 116 ? 12.534 2.310 -9.088 1.00 92.06 116 HIS A C 1
ATOM 942 O O . HIS A 1 116 ? 12.454 3.233 -8.287 1.00 92.06 116 HIS A O 1
ATOM 948 N N . ASP A 1 117 ? 11.473 1.722 -9.639 1.00 92.44 117 ASP A N 1
ATOM 949 C CA . ASP A 1 117 ? 10.112 2.228 -9.471 1.00 92.44 117 ASP A CA 1
ATOM 950 C C . ASP A 1 117 ? 9.267 1.316 -8.569 1.00 92.44 117 ASP A C 1
ATOM 952 O O . ASP A 1 117 ? 8.065 1.534 -8.435 1.00 92.44 117 ASP A O 1
ATOM 956 N N . TRP A 1 118 ? 9.854 0.251 -8.009 1.00 95.25 118 TRP A N 1
ATOM 957 C CA . TRP A 1 118 ? 9.126 -0.704 -7.183 1.00 95.25 118 TRP A CA 1
ATOM 958 C C . TRP A 1 118 ? 9.789 -0.957 -5.837 1.00 95.25 118 TRP A C 1
ATOM 960 O O . TRP A 1 118 ? 11.012 -1.019 -5.686 1.00 95.25 118 TRP A O 1
ATOM 970 N N . TYR A 1 119 ? 8.924 -1.235 -4.874 1.00 96.88 119 TYR A N 1
ATOM 971 C CA . TYR A 1 119 ? 9.251 -1.631 -3.520 1.00 96.88 119 TYR A CA 1
ATOM 972 C C . TYR A 1 119 ? 8.794 -3.060 -3.253 1.00 96.88 119 TYR A C 1
ATOM 974 O O . TYR A 1 119 ? 7.828 -3.539 -3.849 1.00 96.88 119 TYR A O 1
ATOM 982 N N . VAL A 1 120 ? 9.471 -3.735 -2.331 1.00 97.44 120 VAL A N 1
ATOM 983 C CA . VAL A 1 120 ? 9.174 -5.109 -1.929 1.00 97.44 120 VAL A CA 1
ATOM 984 C C . VAL A 1 120 ? 9.167 -5.237 -0.413 1.00 97.44 120 VAL A C 1
ATOM 986 O O . VAL A 1 120 ? 9.963 -4.609 0.283 1.00 97.44 120 VAL A O 1
ATOM 989 N N . PHE A 1 121 ? 8.278 -6.078 0.109 1.00 96.50 121 PHE A N 1
ATOM 990 C CA . PHE A 1 121 ? 8.293 -6.485 1.511 1.00 96.50 121 PHE A CA 1
ATOM 991 C C . PHE A 1 121 ? 7.772 -7.910 1.698 1.00 96.50 121 PHE A C 1
ATOM 993 O O . PHE A 1 121 ? 7.030 -8.444 0.866 1.00 96.50 121 PHE A O 1
ATOM 1000 N N . ALA A 1 122 ? 8.149 -8.523 2.822 1.00 96.19 122 ALA A N 1
ATOM 1001 C CA . ALA A 1 122 ? 7.590 -9.795 3.256 1.00 96.19 122 ALA A CA 1
ATOM 1002 C C . ALA A 1 122 ? 6.119 -9.612 3.645 1.00 96.19 122 ALA A C 1
ATOM 1004 O O . ALA A 1 122 ? 5.801 -8.876 4.576 1.00 96.19 122 ALA A O 1
ATOM 1005 N N . ARG A 1 123 ? 5.206 -10.291 2.948 1.00 94.25 123 ARG A N 1
ATOM 1006 C CA . ARG A 1 123 ? 3.778 -10.271 3.267 1.00 94.25 123 ARG A CA 1
ATOM 1007 C C . ARG A 1 123 ? 3.536 -11.049 4.567 1.00 94.25 123 ARG A C 1
ATOM 1009 O O . ARG A 1 123 ? 3.820 -12.250 4.583 1.00 94.25 123 ARG A O 1
ATOM 1016 N N . PRO A 1 124 ? 2.960 -10.429 5.612 1.00 93.00 124 PRO A N 1
ATOM 1017 C CA . PRO A 1 124 ? 2.508 -11.162 6.788 1.00 93.00 124 PRO A CA 1
ATOM 1018 C C . PRO A 1 124 ? 1.411 -12.167 6.424 1.00 93.00 124 PRO A C 1
ATOM 1020 O O . PRO A 1 124 ? 0.478 -11.833 5.690 1.00 93.00 124 PRO A O 1
ATOM 1023 N N . ALA A 1 125 ? 1.505 -13.384 6.953 1.00 88.12 125 ALA A N 1
ATOM 1024 C CA . ALA A 1 125 ? 0.427 -14.359 6.900 1.00 88.12 125 ALA A CA 1
ATOM 1025 C C . ALA A 1 125 ? -0.759 -13.859 7.733 1.00 88.12 125 ALA A C 1
ATOM 1027 O O . ALA A 1 125 ? -0.597 -13.469 8.889 1.00 88.12 125 ALA A O 1
ATOM 1028 N N . GLY A 1 126 ? -1.957 -13.865 7.153 1.00 84.69 126 GLY A N 1
ATOM 1029 C CA . GLY A 1 126 ? -3.162 -13.420 7.843 1.00 84.69 126 GLY A CA 1
ATOM 1030 C C . GLY A 1 126 ? -4.265 -12.970 6.895 1.00 84.69 126 GLY A C 1
ATOM 1031 O O . GLY A 1 126 ? -4.134 -13.003 5.669 1.00 84.69 126 GLY A O 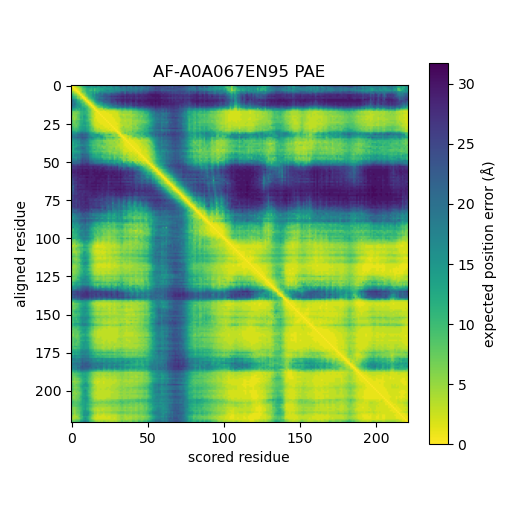1
ATOM 1032 N N . LYS A 1 127 ? -5.384 -12.534 7.477 1.00 82.44 127 LYS A N 1
ATOM 1033 C CA . LYS A 1 127 ? -6.519 -11.994 6.724 1.00 82.44 127 LYS A CA 1
ATOM 1034 C C . LYS A 1 127 ? -6.256 -10.523 6.402 1.00 82.44 127 LYS A C 1
ATOM 1036 O O . LYS A 1 127 ? -6.105 -9.697 7.299 1.00 82.44 127 LYS A O 1
ATOM 1041 N N . ARG A 1 128 ? -6.243 -10.177 5.112 1.00 81.56 128 ARG A N 1
ATOM 1042 C CA . ARG A 1 128 ? -6.184 -8.776 4.677 1.00 81.56 128 ARG A CA 1
ATOM 1043 C C . ARG A 1 128 ? -7.497 -8.083 5.043 1.00 81.56 128 ARG A C 1
ATOM 1045 O O . ARG A 1 128 ? -8.555 -8.495 4.574 1.00 81.56 128 ARG A O 1
ATOM 1052 N N . CYS A 1 129 ? -7.424 -7.024 5.838 1.00 72.19 129 CYS A N 1
ATOM 1053 C CA . CYS A 1 129 ? -8.580 -6.239 6.261 1.00 72.19 129 CYS A CA 1
ATOM 1054 C C . CYS A 1 129 ? -8.317 -4.734 6.097 1.00 72.19 129 CYS A C 1
ATOM 1056 O O . CYS A 1 129 ? -7.170 -4.291 6.108 1.00 72.19 129 CYS A O 1
ATOM 1058 N N . ILE A 1 130 ? -9.387 -3.951 5.917 1.00 72.06 130 ILE A N 1
ATOM 1059 C CA . ILE A 1 130 ? -9.334 -2.500 6.134 1.00 72.06 130 ILE A CA 1
ATOM 1060 C C . ILE A 1 130 ? -9.533 -2.283 7.627 1.00 72.06 130 ILE A C 1
ATOM 1062 O O . ILE A 1 130 ? -10.545 -2.713 8.179 1.00 72.06 130 ILE A O 1
ATOM 1066 N N . VAL A 1 131 ? -8.602 -1.573 8.254 1.00 71.00 131 VAL A N 1
ATOM 1067 C CA . VAL A 1 131 ? -8.773 -1.100 9.624 1.00 71.00 131 VAL A CA 1
ATOM 1068 C C . VAL A 1 131 ? -9.201 0.360 9.564 1.00 71.00 131 VAL A C 1
ATOM 1070 O O . VAL A 1 131 ? -8.443 1.222 9.126 1.00 71.00 131 VAL A O 1
ATOM 1073 N N . VAL A 1 132 ? -10.430 0.638 9.996 1.00 65.12 132 VAL A N 1
ATOM 1074 C CA . VAL A 1 132 ? -10.906 2.005 10.222 1.00 65.12 132 VAL A CA 1
ATOM 1075 C C . VAL A 1 132 ? -10.964 2.217 11.724 1.00 65.12 132 VAL A C 1
ATOM 1077 O O . VAL A 1 132 ? -11.889 1.762 12.390 1.00 65.12 132 VAL A O 1
ATOM 1080 N N . SER A 1 133 ? -9.954 2.895 12.263 1.00 63.12 133 SER A N 1
ATOM 1081 C CA . SER A 1 133 ? -9.970 3.315 13.660 1.00 63.12 133 SER A CA 1
ATOM 1082 C C . SER A 1 133 ? -10.738 4.628 13.775 1.00 63.12 133 SER A C 1
ATOM 1084 O O . SER A 1 133 ? -10.310 5.664 13.263 1.00 63.12 133 SER A O 1
ATOM 1086 N N . SER A 1 134 ? -11.893 4.579 14.429 1.00 55.66 134 SER A N 1
ATOM 1087 C CA . SER A 1 134 ? -12.634 5.758 14.856 1.00 55.66 134 SER A CA 1
ATOM 1088 C C . SER A 1 134 ? -13.187 5.488 16.251 1.00 55.66 134 SER A C 1
ATOM 1090 O O . SER A 1 134 ? -13.764 4.432 16.481 1.00 55.66 134 SER A O 1
ATOM 1092 N N . ASN A 1 135 ? -12.935 6.390 17.200 1.00 54.19 135 ASN A N 1
ATOM 1093 C CA . ASN A 1 135 ? -13.422 6.304 18.583 1.00 54.19 135 ASN A CA 1
ATOM 1094 C C . ASN A 1 135 ? -13.159 4.965 19.319 1.00 54.19 135 ASN A C 1
ATOM 1096 O O . ASN A 1 135 ? -13.983 4.501 20.099 1.00 54.19 135 ASN A O 1
ATOM 1100 N N . GLY A 1 136 ? -11.971 4.381 19.125 1.00 56.41 136 GLY A N 1
ATOM 1101 C CA . GLY A 1 136 ? -11.279 3.624 20.175 1.00 56.41 136 GLY A CA 1
ATOM 1102 C C . GLY A 1 136 ? -11.910 2.330 20.707 1.00 56.41 136 GLY A C 1
ATOM 1103 O O . GLY A 1 136 ? -11.816 2.098 21.905 1.00 56.41 136 GLY A O 1
ATOM 1104 N N . THR A 1 137 ? -12.476 1.446 19.878 1.00 48.56 137 THR A N 1
ATOM 1105 C CA . THR A 1 137 ? -12.735 0.047 20.295 1.00 48.56 137 THR A CA 1
ATOM 1106 C C . THR A 1 137 ? -12.611 -0.943 19.136 1.00 48.56 137 THR A C 1
ATOM 1108 O O . THR A 1 137 ? -13.281 -0.806 18.119 1.00 48.56 137 THR A O 1
ATOM 1111 N N . THR A 1 138 ? -11.754 -1.959 19.272 1.00 50.78 138 THR A N 1
ATOM 1112 C CA . THR A 1 138 ? -11.702 -3.194 18.450 1.00 50.78 138 THR A CA 1
ATOM 1113 C C . THR A 1 138 ? -10.974 -4.291 19.320 1.00 50.78 138 THR A C 1
ATOM 1115 O O . THR A 1 138 ? -10.434 -3.958 20.379 1.00 50.78 138 THR A O 1
ATOM 1118 N N . LEU A 1 139 ? -10.964 -5.582 18.931 1.00 49.53 139 LEU A N 1
ATOM 1119 C CA . LEU A 1 139 ? -10.402 -6.760 19.656 1.00 49.53 139 LEU A CA 1
ATOM 1120 C C . LEU A 1 139 ? -8.864 -6.988 19.617 1.00 49.53 139 LEU A C 1
ATOM 1122 O O . LEU A 1 139 ? -8.237 -6.732 18.610 1.00 49.53 139 LEU A O 1
ATOM 1126 N N . ASP A 1 140 ? -8.294 -7.608 20.656 1.00 48.66 140 ASP A N 1
ATOM 1127 C CA . ASP A 1 140 ? -6.857 -7.830 20.962 1.00 48.66 140 ASP A CA 1
ATOM 1128 C C . ASP A 1 140 ? -6.017 -8.604 19.900 1.00 48.66 140 ASP A C 1
ATOM 1130 O O . ASP A 1 140 ? -5.808 -9.814 19.997 1.00 48.66 140 ASP A O 1
ATOM 1134 N N . GLN A 1 141 ? -5.531 -7.915 18.856 1.00 69.38 141 GLN A N 1
ATOM 1135 C CA . GLN A 1 141 ? -4.648 -8.465 17.808 1.00 69.38 141 GLN A CA 1
ATOM 1136 C C . GLN A 1 141 ? -3.583 -7.437 17.372 1.00 69.38 141 GLN A C 1
ATOM 1138 O O . GLN A 1 141 ? -3.753 -6.230 17.537 1.00 69.38 141 GLN A O 1
ATOM 1143 N N . THR A 1 142 ? -2.458 -7.892 16.800 1.00 79.19 142 THR A N 1
ATOM 1144 C CA . THR A 1 142 ? -1.480 -6.989 16.155 1.00 79.19 142 THR A CA 1
ATOM 1145 C C . THR A 1 142 ? -1.835 -6.801 14.684 1.00 79.19 142 THR A C 1
ATOM 1147 O O . THR A 1 142 ? -1.879 -7.775 13.934 1.00 79.19 142 THR A O 1
ATOM 1150 N N . TYR A 1 143 ? -2.035 -5.555 14.254 1.00 86.75 143 TYR A N 1
ATOM 1151 C CA . TYR A 1 143 ? -2.253 -5.232 12.845 1.00 86.75 143 TYR A CA 1
ATOM 1152 C C . TYR A 1 143 ? -0.946 -4.813 12.181 1.00 86.75 143 TYR A C 1
ATOM 1154 O O . TYR A 1 143 ? -0.391 -3.755 12.484 1.00 86.75 143 TYR A O 1
ATOM 1162 N N . TYR A 1 144 ? -0.484 -5.628 11.233 1.00 90.31 144 TYR A N 1
ATOM 1163 C CA . TYR A 1 144 ? 0.631 -5.263 10.367 1.00 90.31 144 TYR A CA 1
ATOM 1164 C C . TYR A 1 144 ? 0.148 -4.333 9.259 1.00 90.31 144 TYR A C 1
ATOM 1166 O O . TYR A 1 144 ? -0.580 -4.743 8.351 1.00 90.31 144 TYR A O 1
ATOM 1174 N N . VAL A 1 145 ? 0.528 -3.063 9.353 1.00 91.62 145 VAL A N 1
ATOM 1175 C CA . VAL A 1 145 ? 0.099 -2.027 8.418 1.00 91.62 145 VAL A CA 1
ATOM 1176 C C . VAL A 1 145 ? 1.020 -2.041 7.209 1.00 91.62 145 VAL A C 1
ATOM 1178 O O . VAL A 1 145 ? 2.211 -1.750 7.313 1.00 91.62 145 VAL A O 1
ATOM 1181 N N . ILE A 1 146 ? 0.445 -2.394 6.062 1.00 91.25 146 ILE A N 1
ATOM 1182 C CA . ILE A 1 146 ? 1.156 -2.485 4.780 1.00 91.25 146 ILE A CA 1
ATOM 1183 C C . ILE A 1 146 ? 1.038 -1.210 3.939 1.00 91.25 146 ILE A C 1
ATOM 1185 O O . ILE A 1 146 ? 1.786 -1.044 2.982 1.00 91.25 146 ILE A O 1
ATOM 1189 N N . ASP A 1 147 ? 0.066 -0.348 4.251 1.00 90.44 147 ASP A N 1
ATOM 1190 C CA . ASP A 1 147 ? -0.214 0.875 3.502 1.00 90.44 147 ASP A CA 1
ATOM 1191 C C . ASP A 1 147 ? -1.091 1.853 4.310 1.00 90.44 147 ASP A C 1
ATOM 1193 O O . ASP A 1 147 ? -1.884 1.435 5.157 1.00 90.44 147 ASP A O 1
ATOM 1197 N N . MET A 1 148 ? -0.986 3.148 4.009 1.00 87.94 148 MET A N 1
ATOM 1198 C CA . MET A 1 148 ? -1.842 4.218 4.509 1.00 87.94 148 MET A CA 1
ATOM 1199 C C . MET A 1 148 ? -2.472 4.974 3.338 1.00 87.94 148 MET A C 1
ATOM 1201 O O . MET A 1 148 ? -1.812 5.729 2.631 1.00 87.94 148 MET A O 1
ATOM 1205 N N . VAL A 1 149 ? -3.785 4.810 3.168 1.00 81.44 149 VAL A N 1
ATOM 1206 C CA . VAL A 1 149 ? -4.554 5.480 2.100 1.00 81.44 149 VAL A CA 1
ATOM 1207 C C . VAL A 1 149 ? -5.220 6.779 2.559 1.00 81.44 149 VAL A C 1
ATOM 1209 O O . VAL A 1 149 ? -5.590 7.619 1.741 1.00 81.44 149 VAL A O 1
ATOM 1212 N N . CYS A 1 150 ? -5.390 6.960 3.871 1.00 84.38 150 CYS A N 1
ATOM 1213 C CA . CYS A 1 150 ? -5.964 8.161 4.469 1.00 84.38 150 CYS A CA 1
ATOM 1214 C C . CYS A 1 150 ? -5.447 8.347 5.899 1.00 84.38 150 CYS A C 1
ATOM 1216 O O . CYS A 1 150 ? -5.336 7.378 6.650 1.00 84.38 150 CYS A O 1
ATOM 1218 N N . TRP A 1 151 ? -5.195 9.595 6.295 1.00 86.12 151 TRP A N 1
ATOM 1219 C CA . TRP A 1 151 ? -4.836 9.961 7.664 1.00 86.12 151 TRP A CA 1
ATOM 1220 C C . TRP A 1 151 ? -5.583 11.212 8.112 1.00 86.12 151 TRP A C 1
ATOM 1222 O O . TRP A 1 151 ? -5.465 12.256 7.479 1.00 86.12 151 TRP A O 1
ATOM 1232 N N . ARG A 1 152 ? -6.348 11.138 9.212 1.00 82.31 152 ARG A N 1
ATOM 1233 C CA . ARG A 1 152 ? -7.118 12.278 9.764 1.00 82.31 152 ARG A CA 1
ATOM 1234 C C . ARG A 1 152 ? -7.942 13.040 8.704 1.00 82.31 152 ARG A C 1
ATOM 1236 O O . ARG A 1 152 ? -8.041 14.261 8.738 1.00 82.31 152 ARG A O 1
ATOM 1243 N N . GLY A 1 153 ? -8.518 12.313 7.744 1.00 76.81 153 GLY A N 1
ATOM 1244 C CA . GLY A 1 153 ? -9.324 12.877 6.655 1.00 76.81 153 GLY A CA 1
ATOM 1245 C C . GLY A 1 153 ? -8.532 13.390 5.445 1.00 76.81 153 GLY A C 1
ATOM 1246 O O . GLY A 1 153 ? -9.152 13.792 4.460 1.00 76.81 153 GLY A O 1
ATOM 1247 N N . TYR A 1 154 ? -7.198 13.351 5.483 1.00 81.88 154 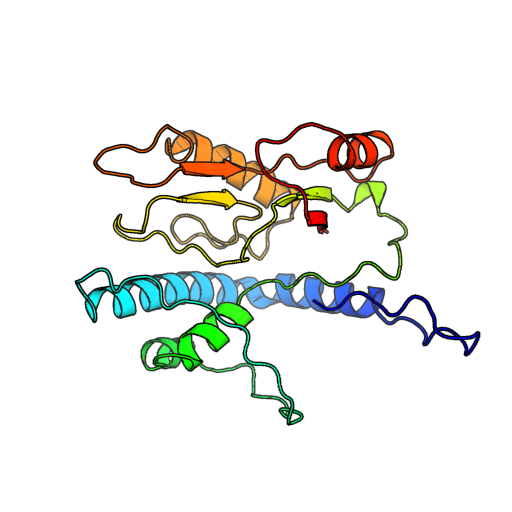TYR A N 1
ATOM 1248 C CA . TYR A 1 154 ? -6.343 13.603 4.325 1.00 81.88 154 TYR A CA 1
ATOM 1249 C C . TYR A 1 154 ? -6.185 12.318 3.515 1.00 81.88 154 TYR A C 1
ATOM 1251 O O . TYR A 1 154 ? -5.633 11.336 4.008 1.00 81.88 154 TYR A O 1
ATOM 1259 N N . SER A 1 155 ? -6.681 12.328 2.278 1.00 83.31 155 SER A N 1
ATOM 1260 C CA . SER A 1 155 ? -6.446 11.253 1.309 1.00 83.31 155 SER A CA 1
ATOM 1261 C C . SER A 1 155 ? -4.982 11.236 0.879 1.00 83.31 155 SER A C 1
ATOM 1263 O O . SER A 1 155 ? -4.416 12.296 0.628 1.00 83.31 155 SER A O 1
ATOM 1265 N N . LEU A 1 156 ? -4.420 10.034 0.748 1.00 85.00 156 LEU A N 1
ATOM 1266 C CA . LEU A 1 156 ? -3.082 9.776 0.210 1.00 85.00 156 LEU A CA 1
ATOM 1267 C C . LEU A 1 156 ? -3.123 9.002 -1.122 1.00 85.00 156 LEU A C 1
ATOM 1269 O O . LEU A 1 156 ? -2.086 8.579 -1.622 1.00 85.00 156 LEU A O 1
ATOM 1273 N N . TYR A 1 157 ? -4.311 8.794 -1.702 1.00 80.00 157 TYR A N 1
ATOM 1274 C CA . TYR A 1 157 ? -4.500 8.040 -2.952 1.00 80.00 157 TYR A CA 1
ATOM 1275 C C . TYR A 1 157 ? -3.739 8.606 -4.157 1.00 80.00 157 TYR A C 1
ATOM 1277 O O . TYR A 1 157 ? -3.421 7.861 -5.077 1.00 80.00 157 TYR A O 1
ATOM 1285 N N . ASP A 1 158 ? -3.473 9.909 -4.170 1.00 78.81 158 ASP A N 1
ATOM 1286 C CA . ASP A 1 158 ? -2.738 10.600 -5.227 1.00 78.81 158 ASP A CA 1
ATOM 1287 C C . ASP A 1 158 ? -1.246 10.769 -4.905 1.00 78.81 158 ASP A C 1
ATOM 1289 O O . ASP A 1 158 ? -0.518 11.422 -5.654 1.00 78.81 158 ASP A O 1
ATOM 1293 N N . CYS A 1 159 ? -0.789 10.206 -3.785 1.00 86.62 159 CYS A N 1
ATOM 1294 C CA . CYS A 1 159 ? 0.610 10.201 -3.396 1.00 86.62 159 CYS A CA 1
ATOM 1295 C C . CYS A 1 159 ? 1.330 8.951 -3.912 1.00 86.62 159 CYS A C 1
ATOM 1297 O O . CYS A 1 159 ? 0.757 7.862 -4.016 1.00 86.62 159 CYS A O 1
ATOM 1299 N N . THR A 1 160 ? 2.632 9.103 -4.157 1.00 89.56 160 THR A N 1
ATOM 1300 C CA . THR A 1 160 ? 3.516 7.983 -4.496 1.00 89.56 160 THR A CA 1
ATOM 1301 C C . THR A 1 160 ? 3.561 6.955 -3.363 1.00 89.56 160 THR A C 1
ATOM 1303 O O . THR A 1 160 ? 3.320 7.278 -2.194 1.00 89.56 160 THR A O 1
ATOM 1306 N N . ALA A 1 161 ? 3.884 5.703 -3.699 1.00 89.94 161 ALA A N 1
ATOM 1307 C CA . ALA A 1 161 ? 4.075 4.646 -2.708 1.00 89.94 161 ALA A CA 1
ATOM 1308 C C . ALA A 1 161 ? 5.142 5.016 -1.673 1.00 89.94 161 ALA A C 1
ATOM 1310 O O . ALA A 1 161 ? 4.900 4.902 -0.474 1.00 89.94 161 ALA A O 1
ATOM 1311 N N . GLU A 1 162 ? 6.265 5.565 -2.134 1.00 92.69 162 GLU A N 1
ATOM 1312 C CA . GLU A 1 162 ? 7.345 6.065 -1.283 1.00 92.69 162 GLU A CA 1
ATOM 1313 C C . GLU A 1 162 ? 6.844 7.041 -0.213 1.00 92.69 162 GLU A C 1
ATOM 1315 O O . GLU A 1 162 ? 7.083 6.845 0.981 1.00 92.69 162 GLU A O 1
ATOM 1320 N N . PHE A 1 163 ? 6.087 8.065 -0.628 1.00 93.19 163 PHE A N 1
ATOM 1321 C CA . PHE A 1 163 ? 5.545 9.049 0.300 1.00 93.19 163 PHE A CA 1
ATOM 1322 C C . PHE A 1 163 ? 4.577 8.404 1.290 1.00 93.19 163 PHE A C 1
ATOM 1324 O O . PHE A 1 163 ? 4.632 8.707 2.480 1.00 93.19 163 PHE A O 1
ATOM 1331 N N . ARG A 1 164 ? 3.716 7.487 0.831 1.00 93.19 164 ARG A N 1
ATOM 1332 C CA . ARG A 1 164 ? 2.789 6.764 1.711 1.00 93.19 164 ARG A CA 1
ATOM 1333 C C . ARG A 1 164 ? 3.520 5.929 2.754 1.00 93.19 164 ARG A C 1
ATOM 1335 O O . ARG A 1 164 ? 3.125 5.968 3.915 1.00 93.19 164 ARG A O 1
ATOM 1342 N N . PHE A 1 165 ? 4.597 5.236 2.387 1.00 94.19 165 PHE A N 1
ATOM 1343 C CA . PHE A 1 165 ? 5.404 4.467 3.336 1.00 94.19 165 PHE A CA 1
ATOM 1344 C C . PHE A 1 165 ? 6.116 5.366 4.345 1.00 94.19 165 PHE A C 1
ATOM 1346 O O . PHE A 1 165 ? 6.083 5.091 5.547 1.00 94.19 165 PHE A O 1
ATOM 1353 N N . PHE A 1 166 ? 6.720 6.461 3.884 1.00 93.62 166 PHE A N 1
ATOM 1354 C CA . PHE A 1 166 ? 7.331 7.455 4.764 1.00 93.62 166 PHE A CA 1
ATOM 1355 C C . PHE A 1 166 ? 6.305 8.027 5.753 1.00 93.62 166 PHE A C 1
ATOM 1357 O O . PHE A 1 166 ? 6.519 8.017 6.968 1.00 93.62 166 PHE A O 1
ATOM 1364 N N . TRP A 1 167 ? 5.159 8.470 5.236 1.00 93.81 167 TRP A N 1
ATOM 1365 C CA . TRP A 1 167 ? 4.102 9.093 6.023 1.00 93.81 167 TRP A CA 1
ATOM 1366 C C . TRP A 1 167 ? 3.491 8.118 7.028 1.00 93.81 167 TRP A C 1
ATOM 1368 O O . TRP A 1 167 ? 3.315 8.471 8.191 1.00 93.81 167 TRP A O 1
ATOM 1378 N N . LEU A 1 168 ? 3.236 6.874 6.611 1.00 93.88 168 LEU A N 1
ATOM 1379 C CA . LEU A 1 168 ? 2.772 5.786 7.470 1.00 93.88 168 LEU A CA 1
ATOM 1380 C C . LEU A 1 168 ? 3.687 5.601 8.684 1.00 93.88 168 LEU A C 1
ATOM 1382 O O . LEU A 1 168 ? 3.211 5.638 9.819 1.00 93.88 168 LEU A O 1
ATOM 1386 N N . ASN A 1 169 ? 4.991 5.432 8.447 1.00 92.12 169 ASN A N 1
ATOM 1387 C CA . ASN A 1 169 ? 5.963 5.216 9.517 1.00 92.12 169 ASN A CA 1
ATOM 1388 C C . ASN A 1 169 ? 6.046 6.429 10.455 1.00 92.12 169 ASN A C 1
ATOM 1390 O O . ASN A 1 169 ? 5.983 6.267 11.673 1.00 92.12 169 ASN A O 1
ATOM 1394 N N . SER A 1 170 ? 6.115 7.643 9.898 1.00 92.25 170 SER A N 1
ATOM 1395 C CA . SER A 1 170 ? 6.165 8.883 10.681 1.00 92.25 170 SER A CA 1
ATOM 1396 C C . SER A 1 170 ? 4.914 9.066 11.547 1.00 92.25 170 SER A C 1
ATOM 1398 O O . SER A 1 170 ? 5.026 9.329 12.743 1.00 92.25 170 SER A O 1
ATOM 1400 N N . LYS A 1 171 ? 3.715 8.884 10.981 1.00 91.50 171 LYS A N 1
ATOM 1401 C CA . LYS A 1 171 ? 2.457 9.135 11.696 1.00 91.50 171 LYS A CA 1
ATOM 1402 C C . LYS A 1 171 ? 2.105 8.072 12.717 1.00 91.50 171 LYS A C 1
ATOM 1404 O O . LYS A 1 171 ? 1.574 8.422 13.768 1.00 91.50 171 LYS A O 1
ATOM 1409 N N . LEU A 1 172 ? 2.423 6.805 12.467 1.00 88.50 172 LEU A N 1
ATOM 1410 C CA . LEU A 1 172 ? 2.237 5.781 13.493 1.00 88.50 172 LEU A CA 1
ATOM 1411 C C . LEU A 1 172 ? 3.162 6.015 14.689 1.00 88.50 172 LEU A C 1
ATOM 1413 O O . LEU A 1 172 ? 2.679 5.975 15.822 1.00 88.50 172 LEU A O 1
ATOM 1417 N N . ALA A 1 173 ? 4.432 6.359 14.448 1.00 88.31 173 ALA A N 1
ATOM 1418 C CA . ALA A 1 173 ? 5.378 6.688 15.513 1.00 88.31 173 ALA A CA 1
ATOM 1419 C C . ALA A 1 173 ? 4.911 7.885 16.366 1.00 88.31 173 ALA A C 1
ATOM 1421 O O . ALA A 1 173 ? 4.975 7.824 17.588 1.00 88.31 173 ALA A O 1
ATOM 1422 N N . GLU A 1 174 ? 4.360 8.937 15.746 1.00 90.06 174 GLU A N 1
ATOM 1423 C CA . GLU A 1 174 ? 3.822 10.113 16.457 1.00 90.06 174 GLU A CA 1
ATOM 1424 C C . GLU A 1 174 ? 2.641 9.795 17.391 1.00 90.06 174 GLU A C 1
ATOM 1426 O O . GLU A 1 174 ? 2.370 10.551 18.323 1.00 90.06 174 GLU A O 1
ATOM 1431 N N . THR A 1 175 ? 1.894 8.720 17.128 1.00 84.12 175 THR A N 1
ATOM 1432 C CA . THR A 1 175 ? 0.664 8.404 17.878 1.00 84.12 175 THR A CA 1
ATOM 1433 C C . THR A 1 175 ? 0.850 7.441 19.041 1.00 84.12 175 THR A C 1
ATOM 1435 O O . THR A 1 175 ? -0.108 7.235 19.783 1.00 84.12 175 THR A O 1
ATOM 1438 N N . GLY A 1 176 ? 2.022 6.814 19.183 1.00 80.81 176 GLY A N 1
ATOM 1439 C CA . GLY A 1 176 ? 2.203 5.697 20.120 1.00 80.81 176 GLY A CA 1
ATOM 1440 C C . GLY A 1 176 ? 1.373 4.459 19.751 1.00 80.81 176 GLY A C 1
ATOM 1441 O O . GLY A 1 176 ? 1.229 3.534 20.540 1.00 80.81 176 GLY A O 1
ATOM 1442 N N . ALA A 1 177 ? 0.815 4.398 18.535 1.00 79.50 177 ALA A N 1
ATOM 1443 C CA . ALA A 1 177 ? -0.013 3.276 18.083 1.00 79.50 177 ALA A CA 1
ATOM 1444 C C . ALA A 1 177 ? 0.766 1.949 17.984 1.00 79.50 177 ALA A C 1
ATOM 1446 O O . ALA A 1 177 ? 0.161 0.878 17.905 1.00 79.50 177 ALA A O 1
ATOM 1447 N N . CYS A 1 178 ? 2.098 2.032 17.962 1.00 81.50 178 CYS A N 1
ATOM 1448 C CA . CYS A 1 178 ? 3.003 0.888 17.968 1.00 81.50 178 CYS A CA 1
ATOM 1449 C C . CYS A 1 178 ? 3.425 0.443 19.376 1.00 81.50 178 CYS A C 1
ATOM 1451 O O . CYS A 1 178 ? 4.111 -0.574 19.499 1.00 81.50 178 CYS A O 1
ATOM 1453 N N . ASP A 1 179 ? 3.034 1.182 20.416 1.00 81.62 179 ASP A N 1
ATOM 1454 C CA . ASP A 1 179 ? 3.379 0.861 21.796 1.00 81.62 179 ASP A CA 1
ATOM 1455 C C . ASP A 1 179 ? 2.635 -0.396 22.272 1.00 81.62 179 ASP A C 1
ATOM 1457 O O . ASP A 1 179 ? 1.751 -0.941 21.600 1.00 81.62 179 ASP A O 1
ATOM 1461 N N . ALA A 1 180 ? 3.024 -0.902 23.445 1.00 72.31 180 ALA A N 1
ATOM 1462 C CA . ALA A 1 180 ? 2.329 -2.025 24.054 1.00 72.31 180 ALA A CA 1
ATOM 1463 C C . ALA A 1 180 ? 0.841 -1.679 24.271 1.00 72.31 180 ALA A C 1
ATOM 1465 O O . ALA A 1 180 ? 0.538 -0.549 24.675 1.00 72.31 180 ALA A O 1
ATOM 1466 N N . PRO A 1 181 ? -0.084 -2.635 24.049 1.00 73.62 181 PRO A N 1
ATOM 1467 C CA . PRO A 1 181 ? -1.495 -2.417 24.324 1.00 73.62 181 PRO A CA 1
ATOM 1468 C C . PRO A 1 181 ? -1.703 -1.877 25.742 1.00 73.62 181 PRO A C 1
ATOM 1470 O O . PRO A 1 181 ? -1.088 -2.340 26.703 1.00 73.62 181 PRO A O 1
ATOM 1473 N N . SER A 1 182 ? -2.577 -0.886 25.869 1.00 67.38 182 SER A N 1
ATOM 1474 C CA . SER A 1 182 ? -2.944 -0.270 27.144 1.00 67.38 182 SER A CA 1
ATOM 1475 C C . SER A 1 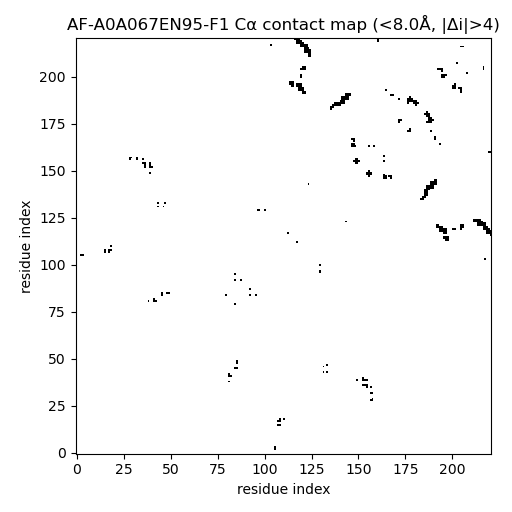182 ? -4.424 -0.493 27.436 1.00 67.38 182 SER A C 1
ATOM 1477 O O . SER A 1 182 ? -5.188 -0.924 26.573 1.00 67.38 182 SER A O 1
ATOM 1479 N N . HIS A 1 183 ? -4.865 -0.129 28.642 1.00 64.75 183 HIS A N 1
ATOM 1480 C CA . HIS A 1 183 ? -6.278 -0.205 29.027 1.00 64.75 183 HIS A CA 1
ATOM 1481 C C . HIS A 1 183 ? -7.213 0.553 28.057 1.00 64.75 183 HIS A C 1
ATOM 1483 O O . HIS A 1 183 ? -8.363 0.160 27.875 1.00 64.75 183 HIS A O 1
ATOM 1489 N N . TYR A 1 184 ? -6.720 1.617 27.412 1.00 60.19 184 TYR A N 1
ATOM 1490 C CA . TYR A 1 184 ? -7.480 2.429 26.453 1.00 60.19 184 TYR A CA 1
ATOM 1491 C C . TYR A 1 184 ? -7.296 1.989 24.995 1.00 60.19 184 TYR A C 1
ATOM 1493 O O . TYR A 1 184 ? -8.175 2.224 24.169 1.00 60.19 184 TYR A O 1
ATOM 1501 N N . TYR A 1 185 ? -6.182 1.328 24.675 1.00 62.84 185 TYR A N 1
ATOM 1502 C CA . TYR A 1 185 ? -5.850 0.891 23.322 1.00 62.84 185 TYR A CA 1
ATOM 1503 C C . TYR A 1 185 ? -5.464 -0.582 23.341 1.00 62.84 185 TYR A C 1
ATOM 1505 O O . TYR A 1 185 ? -4.315 -0.932 23.592 1.00 62.84 185 TYR A O 1
ATOM 1513 N N . LYS A 1 186 ? -6.426 -1.449 23.025 1.00 63.34 186 LYS A N 1
ATOM 1514 C CA . LYS A 1 186 ? -6.227 -2.906 22.954 1.00 63.34 186 LYS A CA 1
ATOM 1515 C C . LYS A 1 186 ? -5.424 -3.365 21.726 1.00 63.34 186 LYS A C 1
ATOM 1517 O O . LYS A 1 186 ? -5.344 -4.554 21.462 1.00 63.34 186 LYS A O 1
ATOM 1522 N N . PHE A 1 187 ? -4.856 -2.435 20.954 1.00 72.56 187 PHE A N 1
ATOM 1523 C CA . PHE A 1 187 ? -4.146 -2.729 19.713 1.00 72.56 187 PHE A CA 1
ATOM 1524 C C . PHE A 1 187 ? -2.699 -2.364 19.758 1.00 72.56 187 PHE A C 1
ATOM 1526 O O . PHE A 1 187 ? -2.337 -1.300 20.249 1.00 72.56 187 PHE A O 1
ATOM 1533 N N . ARG A 1 188 ? -1.936 -3.185 19.047 1.00 79.25 188 ARG A N 1
ATOM 1534 C CA . ARG A 1 188 ? -0.626 -2.816 18.552 1.00 79.25 188 ARG A CA 1
ATOM 1535 C C . ARG A 1 188 ? -0.670 -2.758 17.033 1.00 79.25 188 ARG A C 1
ATOM 1537 O O . ARG A 1 188 ? -0.942 -3.762 16.372 1.00 79.25 188 ARG A O 1
ATOM 1544 N N . PHE A 1 189 ? -0.387 -1.593 16.477 1.00 86.62 189 PHE A N 1
ATOM 1545 C CA . PHE A 1 189 ? -0.039 -1.479 15.069 1.00 86.62 189 PHE A CA 1
ATOM 1546 C C . PHE A 1 189 ? 1.454 -1.748 14.908 1.00 86.62 189 PHE A C 1
ATOM 1548 O O . PHE A 1 189 ? 2.257 -1.446 15.784 1.00 86.62 189 PHE A O 1
ATOM 1555 N N . SER A 1 190 ? 1.848 -2.357 13.801 1.00 89.06 190 SER A N 1
ATOM 1556 C CA . SER A 1 190 ? 3.258 -2.555 13.483 1.00 89.06 190 SER A CA 1
ATOM 1557 C C . SER A 1 190 ? 3.448 -2.371 11.990 1.00 89.06 190 SER A C 1
ATOM 1559 O O . SER A 1 190 ? 2.641 -2.852 11.198 1.00 89.06 190 SER A O 1
ATOM 1561 N N . THR 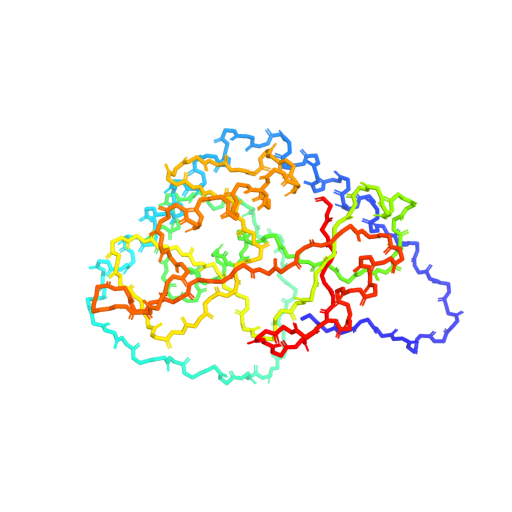A 1 191 ? 4.474 -1.633 11.587 1.00 93.06 191 THR A N 1
ATOM 1562 C CA . THR A 1 191 ? 4.777 -1.453 10.169 1.00 93.06 191 THR A CA 1
ATOM 1563 C C . THR A 1 191 ? 5.573 -2.639 9.642 1.00 93.06 191 THR A C 1
ATOM 1565 O O . THR A 1 191 ? 6.289 -3.322 10.378 1.00 93.06 191 THR A O 1
ATOM 1568 N N . VAL A 1 192 ? 5.419 -2.917 8.349 1.00 94.25 192 VAL A N 1
ATOM 1569 C CA . VAL A 1 192 ? 6.248 -3.907 7.658 1.00 94.25 192 VAL A CA 1
ATOM 1570 C C . VAL A 1 192 ? 7.518 -3.233 7.124 1.00 94.25 192 VAL A C 1
ATOM 1572 O O . VAL A 1 192 ? 7.426 -2.119 6.603 1.00 94.25 192 VAL A O 1
ATOM 1575 N N . PRO A 1 193 ? 8.700 -3.867 7.226 1.00 95.44 193 PRO A N 1
ATOM 1576 C CA . PRO A 1 193 ? 9.906 -3.359 6.580 1.00 95.44 193 PRO A CA 1
ATOM 1577 C C . PRO A 1 193 ? 9.745 -3.365 5.058 1.00 95.44 193 PRO A C 1
ATOM 1579 O O . PRO A 1 193 ? 9.413 -4.400 4.478 1.00 95.44 193 PRO A O 1
ATOM 1582 N N . VAL A 1 194 ? 9.974 -2.215 4.425 1.00 96.62 194 VAL A N 1
ATOM 1583 C CA . VAL A 1 194 ? 9.878 -2.030 2.972 1.00 96.62 194 VAL A CA 1
ATOM 1584 C C . VAL A 1 194 ? 11.268 -1.782 2.405 1.00 96.62 194 VAL A C 1
ATOM 1586 O O . VAL A 1 194 ? 12.028 -0.981 2.947 1.00 96.62 194 VAL A O 1
ATOM 1589 N N . TYR A 1 195 ? 11.586 -2.449 1.301 1.00 96.94 195 TYR A N 1
ATOM 1590 C CA . TYR A 1 195 ? 12.887 -2.380 0.647 1.00 96.94 195 TYR A CA 1
ATOM 1591 C C . TYR A 1 195 ? 12.731 -1.990 -0.822 1.00 96.94 195 TYR A C 1
ATOM 1593 O O . TYR A 1 195 ? 11.680 -2.207 -1.428 1.00 96.94 195 TYR A O 1
ATOM 1601 N N . ASN A 1 196 ? 13.795 -1.456 -1.415 1.00 97.12 196 ASN A N 1
ATOM 1602 C CA . ASN A 1 196 ? 13.879 -1.292 -2.866 1.00 97.12 196 ASN A CA 1
ATOM 1603 C C . ASN A 1 196 ? 13.956 -2.665 -3.546 1.00 97.12 196 ASN A C 1
ATOM 1605 O O . ASN A 1 196 ? 14.491 -3.616 -2.975 1.00 97.12 196 ASN A O 1
ATOM 1609 N N . CYS A 1 197 ? 13.491 -2.779 -4.788 1.00 97.19 197 CYS A N 1
ATOM 1610 C CA . CYS A 1 197 ? 13.603 -4.032 -5.542 1.00 97.19 197 CYS A CA 1
ATOM 1611 C C . CYS A 1 197 ? 14.972 -4.218 -6.226 1.00 97.19 197 CYS A C 1
ATOM 1613 O O . CYS A 1 197 ? 15.045 -4.675 -7.369 1.00 97.19 197 CYS A O 1
ATOM 1615 N N . ASP A 1 198 ? 16.064 -3.856 -5.553 1.00 96.75 198 ASP A N 1
ATOM 1616 C CA . ASP A 1 198 ? 17.409 -4.258 -5.966 1.00 96.75 198 ASP A CA 1
ATOM 1617 C C . ASP A 1 198 ? 17.770 -5.637 -5.382 1.00 96.75 198 ASP A C 1
ATOM 1619 O O . ASP A 1 198 ? 17.017 -6.235 -4.607 1.00 96.75 198 ASP A O 1
ATOM 1623 N N . GLN A 1 199 ? 18.931 -6.176 -5.757 1.00 96.00 199 GLN A N 1
ATOM 1624 C CA . GLN A 1 199 ? 19.362 -7.496 -5.289 1.00 96.00 199 GLN A CA 1
ATOM 1625 C C . GLN A 1 199 ? 19.417 -7.593 -3.755 1.00 96.00 199 GLN A C 1
ATOM 1627 O O . GLN A 1 199 ? 19.091 -8.642 -3.197 1.00 96.00 199 GLN A O 1
ATOM 1632 N N . ARG A 1 200 ? 19.825 -6.517 -3.069 1.00 97.25 200 ARG A N 1
ATOM 1633 C CA . ARG A 1 200 ? 19.947 -6.503 -1.607 1.00 97.25 200 ARG A CA 1
ATOM 1634 C C . ARG A 1 200 ? 18.575 -6.439 -0.956 1.00 97.25 200 ARG A C 1
ATOM 1636 O O . ARG A 1 200 ? 18.311 -7.228 -0.060 1.00 97.25 200 ARG A O 1
ATOM 1643 N N . GLY A 1 201 ? 17.693 -5.565 -1.430 1.00 97.56 201 GLY A N 1
ATOM 1644 C CA . GLY A 1 201 ? 16.351 -5.414 -0.885 1.00 97.56 201 GLY A CA 1
ATOM 1645 C C . GLY A 1 201 ? 15.476 -6.647 -1.104 1.00 97.56 201 GLY A C 1
ATOM 1646 O O . GLY A 1 201 ? 14.779 -7.064 -0.182 1.00 97.56 201 GLY A O 1
ATOM 1647 N N . LEU A 1 202 ? 15.585 -7.310 -2.262 1.00 97.25 202 LEU A N 1
ATOM 1648 C CA . LEU A 1 202 ? 14.928 -8.602 -2.502 1.00 97.25 202 LEU A CA 1
ATOM 1649 C C . LEU A 1 202 ? 15.428 -9.682 -1.535 1.00 97.25 202 LEU A C 1
ATOM 1651 O O . LEU A 1 202 ? 14.625 -10.419 -0.960 1.00 97.25 202 LEU A O 1
ATOM 1655 N N . TYR A 1 203 ? 16.747 -9.762 -1.341 1.00 97.50 203 TYR A N 1
ATOM 1656 C CA . TYR A 1 203 ? 17.353 -10.701 -0.402 1.00 97.50 203 TYR A CA 1
ATOM 1657 C C . TYR A 1 203 ? 16.894 -10.429 1.035 1.00 97.50 203 TYR A C 1
ATOM 1659 O O . TYR A 1 203 ? 16.419 -11.349 1.700 1.00 97.50 203 TYR A O 1
ATOM 1667 N N . SER A 1 204 ? 16.956 -9.172 1.483 1.00 97.62 204 SER A N 1
ATOM 1668 C CA . SER A 1 204 ? 16.496 -8.738 2.804 1.00 97.62 204 SER A CA 1
ATOM 1669 C C . SER A 1 204 ? 15.024 -9.073 3.031 1.00 97.62 204 SER A C 1
ATOM 1671 O O . SER A 1 204 ? 14.699 -9.764 3.996 1.00 97.62 204 SER A O 1
ATOM 1673 N N . ALA A 1 205 ? 14.136 -8.700 2.104 1.00 97.12 205 ALA A N 1
ATOM 1674 C CA . ALA A 1 205 ? 12.711 -9.007 2.206 1.00 97.12 205 ALA A CA 1
ATOM 1675 C C . ALA A 1 205 ? 12.458 -10.521 2.340 1.00 97.12 205 ALA A C 1
ATOM 1677 O O . ALA A 1 205 ? 11.634 -10.962 3.149 1.00 97.12 205 ALA A O 1
ATOM 1678 N N . TYR A 1 206 ? 13.198 -11.341 1.589 1.00 96.19 206 TYR A N 1
ATOM 1679 C CA . TYR A 1 206 ? 13.035 -12.790 1.620 1.00 96.19 206 TYR A CA 1
ATOM 1680 C C . TYR A 1 206 ? 13.602 -13.431 2.893 1.00 96.19 206 TYR A C 1
ATOM 1682 O O . TYR A 1 206 ? 12.921 -14.247 3.519 1.00 96.19 206 TYR A O 1
ATOM 1690 N N . ILE A 1 207 ? 14.802 -13.041 3.331 1.00 95.69 207 ILE A N 1
ATOM 1691 C CA . ILE A 1 207 ? 15.549 -13.780 4.359 1.00 95.69 207 ILE A CA 1
ATOM 1692 C C . ILE A 1 207 ? 15.447 -13.197 5.770 1.00 95.69 207 ILE A C 1
ATOM 1694 O O . ILE A 1 207 ? 15.506 -13.959 6.730 1.00 95.69 207 ILE A O 1
ATOM 1698 N N . GLU A 1 208 ? 15.289 -11.877 5.924 1.00 94.50 208 GLU A N 1
ATOM 1699 C CA . GLU A 1 208 ? 15.388 -11.239 7.244 1.00 94.50 208 GLU A CA 1
ATOM 1700 C C . GLU A 1 208 ? 14.293 -11.729 8.191 1.00 94.50 208 GLU A C 1
ATOM 1702 O O . GLU A 1 208 ? 13.148 -11.947 7.789 1.00 94.50 208 GLU A O 1
ATOM 1707 N N . SER A 1 209 ? 14.640 -11.914 9.463 1.00 93.06 209 SER A N 1
ATOM 1708 C CA . SER A 1 209 ? 13.665 -12.311 10.475 1.00 93.06 209 SER A CA 1
ATOM 1709 C C . SER A 1 209 ? 12.709 -11.155 10.761 1.00 93.06 209 SER A C 1
ATOM 1711 O O . SER A 1 209 ? 13.131 -10.021 10.974 1.00 93.06 209 SER A O 1
ATOM 1713 N N . VAL A 1 210 ? 11.415 -11.453 10.779 1.00 93.00 210 VAL A N 1
ATOM 1714 C CA . VAL A 1 210 ? 10.335 -10.504 11.065 1.00 93.00 210 VAL A CA 1
ATOM 1715 C C . VAL A 1 210 ? 9.411 -11.118 12.118 1.00 93.00 210 VAL A C 1
ATOM 1717 O O . VAL A 1 210 ? 9.314 -12.344 12.193 1.00 93.00 210 VAL A O 1
ATOM 1720 N N . PRO A 1 211 ? 8.710 -10.317 12.941 1.00 90.44 211 PRO A N 1
ATOM 1721 C CA . PRO A 1 211 ? 7.913 -10.824 14.063 1.00 90.44 211 PRO A CA 1
ATOM 1722 C C . PRO A 1 211 ? 6.582 -11.472 13.632 1.00 90.44 211 PRO A C 1
ATOM 1724 O O . PRO A 1 211 ? 5.646 -11.540 14.422 1.00 90.44 211 PRO A O 1
ATOM 1727 N N . TYR A 1 212 ? 6.475 -11.911 12.377 1.00 89.69 212 TYR A N 1
ATOM 1728 C CA . TYR A 1 212 ? 5.297 -12.530 11.782 1.00 89.69 212 TYR A CA 1
ATOM 1729 C C . TYR A 1 212 ? 5.697 -13.649 10.822 1.00 89.69 212 TYR A C 1
ATOM 1731 O O . TYR A 1 212 ? 6.772 -13.634 10.224 1.00 89.69 212 TYR A O 1
ATOM 1739 N N . ALA A 1 213 ? 4.805 -14.620 10.630 1.00 90.69 213 ALA A N 1
ATOM 1740 C CA . ALA A 1 213 ? 4.993 -15.630 9.598 1.00 90.69 213 ALA A CA 1
ATOM 1741 C C . ALA A 1 213 ? 4.917 -14.979 8.209 1.00 90.69 213 ALA A C 1
ATOM 1743 O O . ALA A 1 213 ? 4.004 -14.197 7.934 1.00 90.69 213 ALA A O 1
ATOM 1744 N N . LYS A 1 214 ? 5.871 -15.296 7.331 1.00 93.12 214 LYS A N 1
ATOM 1745 C CA . LYS A 1 214 ? 5.888 -14.806 5.948 1.00 93.12 214 LYS A CA 1
ATOM 1746 C C . LYS A 1 214 ? 5.008 -15.693 5.066 1.00 93.12 214 LYS A C 1
ATOM 1748 O O . LYS A 1 214 ? 5.143 -16.910 5.085 1.00 93.12 214 LYS A O 1
ATOM 1753 N N . ASP A 1 215 ? 4.158 -15.072 4.258 1.00 92.38 215 ASP A N 1
ATOM 1754 C CA . ASP A 1 215 ? 3.246 -15.730 3.305 1.00 92.38 215 ASP A CA 1
ATOM 1755 C C . ASP A 1 215 ? 3.635 -15.456 1.835 1.00 92.38 215 ASP A C 1
ATOM 1757 O O . ASP A 1 215 ? 3.003 -15.907 0.881 1.00 92.38 215 ASP A O 1
ATOM 1761 N N . GLY A 1 216 ? 4.680 -14.660 1.621 1.00 93.31 216 GLY A N 1
ATOM 1762 C CA . GLY A 1 216 ? 5.227 -14.363 0.301 1.00 93.31 216 GLY A CA 1
ATOM 1763 C C . GLY A 1 216 ? 5.865 -12.986 0.248 1.00 93.31 216 GLY A C 1
ATOM 1764 O O . GLY A 1 216 ? 6.057 -12.338 1.274 1.00 93.31 216 GLY A O 1
ATOM 1765 N N . LEU A 1 217 ? 6.169 -12.532 -0.963 1.00 95.88 217 LEU A N 1
ATOM 1766 C CA . LEU A 1 217 ? 6.620 -11.171 -1.225 1.00 95.88 217 LEU A CA 1
ATOM 1767 C C . LEU A 1 217 ? 5.489 -10.381 -1.880 1.00 95.88 217 LEU A C 1
ATOM 1769 O O . LEU A 1 217 ? 4.782 -10.901 -2.746 1.00 95.88 217 LEU A O 1
ATOM 1773 N N . LEU A 1 218 ? 5.315 -9.132 -1.458 1.00 95.12 218 LEU A N 1
ATOM 1774 C CA . LEU A 1 218 ? 4.420 -8.186 -2.112 1.00 95.12 218 LEU A CA 1
ATOM 1775 C C . LEU A 1 218 ? 5.256 -7.090 -2.762 1.00 95.12 218 LEU A C 1
ATOM 1777 O O . LEU A 1 218 ? 6.145 -6.535 -2.122 1.00 95.12 218 LEU A O 1
ATOM 1781 N N . PHE A 1 219 ? 4.944 -6.796 -4.021 1.00 95.06 219 PHE A N 1
ATOM 1782 C CA . PHE A 1 219 ? 5.596 -5.760 -4.811 1.00 95.06 219 PHE A CA 1
ATOM 1783 C C . PHE A 1 219 ? 4.654 -4.577 -4.985 1.00 95.06 219 PHE A C 1
ATOM 1785 O O . PHE A 1 219 ? 3.468 -4.763 -5.272 1.00 95.06 219 PHE A O 1
ATOM 1792 N N . TYR A 1 220 ? 5.184 -3.375 -4.814 1.00 92.38 220 TYR A N 1
ATOM 1793 C CA . TYR A 1 220 ? 4.427 -2.135 -4.831 1.00 92.38 220 TYR A CA 1
ATOM 1794 C C . TYR A 1 220 ? 5.065 -1.147 -5.808 1.00 92.38 220 TYR A C 1
ATOM 1796 O O . TYR A 1 220 ? 6.276 -0.968 -5.759 1.00 92.38 220 TYR A O 1
ATOM 1804 N N . ASN A 1 221 ? 4.258 -0.524 -6.669 1.00 88.56 221 ASN A N 1
ATOM 1805 C CA . ASN A 1 221 ? 4.661 0.542 -7.592 1.00 88.56 221 ASN A CA 1
ATOM 1806 C C . ASN A 1 221 ? 4.114 1.896 -7.133 1.00 88.56 221 ASN A C 1
ATOM 1808 O O . ASN A 1 221 ? 2.966 1.913 -6.626 1.00 88.56 221 ASN A O 1
#

Sequence (221 aa):
MAPPDLRRPFKRTAISDQQRRRELSLQRQSQNRRDAQQQARCLASSVLSLQSQYPDPVPELEIEPESQPQQEAGPLTKDLDIRQASKLRGPEVRKWFASQLMLPEWMIDVPDRLSHDWYVFARPAGKRCIVVSSNGTTLDQTYYVIDMVCWRGYSLYDCTAEFRFFWLNSKLAETGACDAPSHYYKFRFSTVPVYNCDQRGLYSAYIESVPYAKDGLLFYN

Radius of gyration: 19.31 Å; Cα contacts (8 Å, |Δi|>4): 193; chains: 1; bounding box: 48×42×56 Å

pLDDT: mean 73.63, std 19.59, range [25.53, 97.62]

Foldseek 3Di:
DDDPDPDDPPDPDDPDCVVVVVVVVLVVLQPCQVVLLVVVVLVLVLVVLVCVVDVDDDPDPDDDDDDDDDDDDDDPPPPPPSVCLSVDDDVRVVVNQVVVDPDDDPCPDDDPCQQPQKKKAFDFPDDDDDDRDDDFDDAQDEAADAWDQDDPSRGCSNPGRVVGLVCVVVVCVVPCLQPDADPRHSYHYDYTDMAGPDPVNVCCRPDPDDPGDGPDMDMDD

Secondary structure (DSSP, 8-state):
-PPP-TT--SS------HHHHHHHHHHHHHH-HHHHHHHHHHHHHHHHHHHTT--S---------------------S---HHHHTT--THHHHHHHHTTS-------SPPTTHHHH-EEEEEESS--------SS---S-EEEE---SEETTEE-TTS-HHHHHHHHHHHHHHHTTTSPP-SS---EEEEPP-EESSHHHHHHHHHS--SS-EEEEEEE-

Mean predicted aligned error: 11.92 Å